Protein AF-0000000079635740 (afdb_homodimer)

Radius of gyration: 31.21 Å; Cα contacts (8 Å, |Δi|>4): 456; chains: 2; bounding box: 52×94×54 Å

Sequence (354 aa):
MVAFKDQIHTDIKLKPNNGPCISAHKSLLAARSEIFKNILSSDNWKAQPTDTDTITLSELSTEELESLLEFLYTGDLPADKFKNHVYALCAAADKYEIPYLQESCERYMLNSLNASNALDVLDISILYPKKKLKETTLNFIVRNMKSIVSSQKYEEFASSNPHLCVEVSRAFVEAKFMVAFKDQIHTDIKLKPNNGPCISAHKSLLAARSEIFKNILSSDNWKAQPTDTDTITLSELSTEELESLLEFLYTGDLPADKFKNHVYALCAAADKYEIPYLQESCERYMLNSLNASNALDVLDISILYPKKKLKETTLNFIVRNMKSIVSSQKYEEFASSNPHLCVEVSRAFVEAKF

Foldseek 3Di:
DVVQVVLPPFQEWEAEQEDDIGTDHLVLLLVQFVQSVVVCPDPVNPPRRDPDHYDYDHLDHPLLVVQLRVCSVPVDDDLVSCVVCLLVQCVVCLVRVRVSSNVVSLVSCLVPDDLVCLLVQCVSCVSDPDCPSNVSSLVVCLVVVVSNCPDPVVVVSCVVPVPVVVVSVVSNVVVVD/DCCQVVLPPFQEWEAEQEDDIGTDHLVLLLVQFVQSVVVCPDPVNPPRRDPDHYDYDHLGHPLLVVQLRVCSVPVDDDLVSCVVCLLVQCVVCLVRVRVSSNVVSLVSCLVPDDLVCLLVQCVSCVSDPDCPSNVSSLVRCLVVVVSNCPDPVVVVSCVVPVPVVVVSVVSNVVVVD

Structure (mmCIF, N/CA/C/O backbone):
data_AF-0000000079635740-model_v1
#
loop_
_entity.id
_entity.type
_entity.pdbx_description
1 polymer 'BTB domain-containing protein'
#
loop_
_atom_site.group_PDB
_atom_site.id
_atom_site.type_symbol
_atom_site.label_atom_id
_atom_site.label_alt_id
_atom_site.label_comp_id
_atom_site.label_asym_id
_atom_site.label_entity_id
_atom_site.label_seq_id
_atom_site.pdbx_PDB_ins_code
_atom_site.Cartn_x
_atom_site.Cartn_y
_atom_site.Cartn_z
_atom_site.occupancy
_atom_site.B_iso_or_equiv
_atom_site.auth_seq_id
_atom_site.auth_comp_id
_atom_site.auth_asym_id
_atom_site.auth_atom_id
_atom_site.pdbx_PDB_model_num
ATOM 1 N N . MET A 1 1 ? 7.742 -42.719 -14.086 1 38.84 1 MET A N 1
ATOM 2 C CA . MET A 1 1 ? 8.812 -42.562 -13.102 1 38.84 1 MET A CA 1
ATOM 3 C C . MET A 1 1 ? 10.094 -43.25 -13.578 1 38.84 1 MET A C 1
ATOM 5 O O . MET A 1 1 ? 11.188 -42.844 -13.18 1 38.84 1 MET A O 1
ATOM 9 N N . VAL A 1 2 ? 9.883 -44.094 -14.312 1 45.09 2 VAL A N 1
ATOM 10 C CA . VAL A 1 2 ? 10.922 -45 -14.797 1 45.09 2 VAL A CA 1
ATOM 11 C C . VAL A 1 2 ? 11.938 -44.219 -15.641 1 45.09 2 VAL A C 1
ATOM 13 O O . VAL A 1 2 ? 13.141 -44.344 -15.43 1 45.09 2 VAL A O 1
ATOM 16 N N . ALA A 1 3 ? 11.375 -43.5 -16.641 1 49.16 3 ALA A N 1
ATOM 17 C CA . ALA A 1 3 ? 12.328 -42.875 -17.547 1 49.16 3 ALA A CA 1
ATOM 18 C C . ALA A 1 3 ? 13.172 -41.812 -16.828 1 49.16 3 ALA A C 1
ATOM 20 O O . ALA A 1 3 ? 14.336 -41.594 -17.156 1 49.16 3 ALA A O 1
ATOM 21 N N . PHE A 1 4 ? 12.586 -41.094 -15.766 1 51.94 4 PHE A N 1
ATOM 22 C CA . PHE A 1 4 ? 13.305 -40.062 -15.016 1 51.94 4 PHE A CA 1
ATOM 23 C C . PHE A 1 4 ? 14.477 -40.688 -14.258 1 51.94 4 PHE A C 1
ATOM 25 O O . PHE A 1 4 ? 15.578 -40.125 -14.273 1 51.94 4 PHE A O 1
ATOM 32 N N . LYS A 1 5 ? 14.188 -41.781 -13.539 1 52.38 5 LYS A N 1
ATOM 33 C CA . LYS A 1 5 ? 15.242 -42.406 -12.727 1 52.38 5 LYS A CA 1
ATOM 34 C C . LYS A 1 5 ? 16.219 -43.188 -13.602 1 52.38 5 LYS A C 1
ATOM 36 O O . LYS A 1 5 ? 17.391 -43.344 -13.242 1 52.38 5 LYS A O 1
ATOM 41 N N . ASP A 1 6 ? 15.602 -43.594 -14.656 1 54.16 6 ASP A N 1
ATOM 42 C CA . ASP A 1 6 ? 16.547 -44.406 -15.43 1 54.16 6 ASP A CA 1
ATOM 43 C C . ASP A 1 6 ? 17.344 -43.531 -16.406 1 54.16 6 ASP A C 1
ATOM 45 O O . ASP A 1 6 ? 16.75 -42.844 -17.234 1 54.16 6 ASP A O 1
ATOM 49 N N . GLN A 1 7 ? 18.141 -42.656 -15.898 1 59.78 7 GLN A N 1
ATOM 50 C CA . GLN A 1 7 ? 19.109 -41.812 -16.594 1 59.78 7 GLN A CA 1
ATOM 51 C C . GLN A 1 7 ? 19.5 -42.406 -17.938 1 59.78 7 GLN A C 1
ATOM 53 O O . GLN A 1 7 ? 20.625 -42.188 -18.406 1 59.78 7 GLN A O 1
ATOM 58 N N . ILE A 1 8 ? 18.609 -43.188 -18.469 1 65.25 8 ILE A N 1
ATOM 59 C CA . ILE A 1 8 ? 19.031 -43.781 -19.75 1 65.25 8 ILE A CA 1
ATOM 60 C C . ILE A 1 8 ? 18.75 -42.781 -20.891 1 65.25 8 ILE A C 1
ATOM 62 O O . ILE A 1 8 ? 17.641 -42.281 -21 1 65.25 8 ILE A O 1
ATOM 66 N N . HIS A 1 9 ? 19.781 -42.375 -21.688 1 75.69 9 HIS A N 1
ATOM 67 C CA . HIS A 1 9 ? 19.812 -41.625 -22.922 1 75.69 9 HIS A CA 1
ATOM 68 C C . HIS A 1 9 ? 19.469 -40.156 -22.672 1 75.69 9 HIS A C 1
ATOM 70 O O . HIS A 1 9 ? 18.828 -39.5 -23.5 1 75.69 9 HIS A O 1
ATOM 76 N N . THR A 1 10 ? 19.781 -39.781 -21.422 1 84.81 10 THR A N 1
ATOM 77 C CA . THR A 1 10 ? 19.672 -38.344 -21.203 1 84.81 10 THR A CA 1
ATOM 78 C C . THR A 1 10 ? 20.641 -37.562 -22.094 1 84.81 10 THR A C 1
ATOM 80 O O . THR A 1 10 ? 21.703 -38.094 -22.453 1 84.81 10 THR A O 1
ATOM 83 N N . ASP A 1 11 ? 20.281 -36.375 -22.531 1 87.88 11 ASP A N 1
ATOM 84 C CA . ASP A 1 11 ? 21.109 -35.688 -23.516 1 87.88 11 ASP A CA 1
ATOM 85 C C . ASP A 1 11 ? 21.188 -34.188 -23.188 1 87.88 11 ASP A C 1
ATOM 87 O O . ASP A 1 11 ? 21.594 -33.375 -24.047 1 87.88 11 ASP A O 1
ATOM 91 N N . ILE A 1 12 ? 20.797 -33.875 -21.969 1 91.12 12 ILE A N 1
ATOM 92 C CA . ILE A 1 12 ? 20.938 -32.469 -21.562 1 91.12 12 ILE A CA 1
ATOM 93 C C . ILE A 1 12 ? 21.062 -32.406 -20.031 1 91.12 12 ILE A C 1
ATOM 95 O O . ILE A 1 12 ? 20.5 -33.25 -19.328 1 91.12 12 ILE A O 1
ATOM 99 N N . LYS A 1 13 ? 21.719 -31.391 -19.609 1 93.31 13 LYS A N 1
ATOM 100 C CA . LYS A 1 13 ? 21.859 -31.125 -18.172 1 93.31 13 LYS A CA 1
ATOM 101 C C . LYS A 1 13 ? 21.156 -29.828 -17.781 1 93.31 13 LYS A C 1
ATOM 103 O O . LYS A 1 13 ? 21.203 -28.844 -18.516 1 93.31 13 LYS A O 1
ATOM 108 N N . LEU A 1 14 ? 20.469 -29.922 -16.609 1 95.88 14 LEU A N 1
ATOM 109 C CA . LEU A 1 14 ? 19.828 -28.734 -16.047 1 95.88 14 LEU A CA 1
ATOM 110 C C . LEU A 1 14 ? 20.469 -28.344 -14.727 1 95.88 14 LEU A C 1
ATOM 112 O O . LEU A 1 14 ? 20.625 -29.172 -13.836 1 95.88 14 LEU A O 1
ATOM 116 N N . LYS A 1 15 ? 20.812 -27.047 -14.602 1 96.69 15 LYS A N 1
ATOM 117 C CA . LYS A 1 15 ? 21.547 -26.578 -13.43 1 96.69 15 LYS A CA 1
ATOM 118 C C . LYS A 1 15 ? 20.641 -25.734 -12.523 1 96.69 15 LYS A C 1
ATOM 120 O O . LYS A 1 15 ? 20.234 -24.641 -12.898 1 96.69 15 LYS A O 1
ATOM 125 N N . PRO A 1 16 ? 20.359 -26.266 -11.258 1 97.88 16 PRO A N 1
ATOM 126 C CA . PRO A 1 16 ? 19.641 -25.453 -10.281 1 97.88 16 PRO A CA 1
ATOM 127 C C . PRO A 1 16 ? 20.531 -24.422 -9.602 1 97.88 16 PRO A C 1
ATOM 129 O O . PRO A 1 16 ? 21.719 -24.312 -9.922 1 97.88 16 PRO A O 1
ATOM 132 N N . ASN A 1 17 ? 19.953 -23.641 -8.727 1 97.56 17 ASN A N 1
ATOM 133 C CA . ASN A 1 17 ? 20.703 -22.547 -8.133 1 97.56 17 ASN A CA 1
ATOM 134 C C . ASN A 1 17 ? 21.5 -23.016 -6.914 1 97.56 17 ASN A C 1
ATOM 136 O O . ASN A 1 17 ? 22.359 -22.281 -6.41 1 97.56 17 ASN A O 1
ATOM 140 N N . ASN A 1 18 ? 21.297 -24.172 -6.418 1 96.94 18 ASN A N 1
ATOM 141 C CA . ASN A 1 18 ? 21.953 -24.547 -5.168 1 96.94 18 ASN A CA 1
ATOM 142 C C . ASN A 1 18 ? 22.469 -25.984 -5.215 1 96.94 18 ASN A C 1
ATOM 144 O O . ASN A 1 18 ? 22.484 -26.672 -4.195 1 96.94 18 ASN A O 1
ATOM 148 N N . GLY A 1 19 ? 22.766 -26.484 -6.246 1 95.25 19 GLY A N 1
ATOM 149 C CA . GLY A 1 19 ? 23.219 -27.875 -6.289 1 95.25 19 GLY A CA 1
ATOM 150 C C . GLY A 1 19 ? 23.75 -28.281 -7.652 1 95.25 19 GLY A C 1
ATOM 151 O O . GLY A 1 19 ? 23.938 -27.438 -8.531 1 95.25 19 GLY A O 1
ATOM 152 N N . PRO A 1 20 ? 24.047 -29.5 -7.812 1 95 20 PRO A N 1
ATOM 153 C CA . PRO A 1 20 ? 24.594 -30.031 -9.062 1 95 20 PRO A CA 1
ATOM 154 C C . PRO A 1 20 ? 23.562 -30.094 -10.188 1 95 20 PRO A C 1
ATOM 156 O O . PRO A 1 20 ? 22.359 -29.984 -9.93 1 95 20 PRO A O 1
ATOM 159 N N . CYS A 1 21 ? 24.078 -30.312 -11.344 1 95.12 21 CYS A N 1
ATOM 160 C CA . CYS A 1 21 ? 23.219 -30.453 -12.508 1 95.12 21 CYS A CA 1
ATOM 161 C C . CYS A 1 21 ? 22.406 -31.734 -12.422 1 95.12 21 CYS A C 1
ATOM 163 O O . CYS A 1 21 ? 22.828 -32.719 -11.812 1 95.12 21 CYS A O 1
ATOM 165 N N . ILE A 1 22 ? 21.25 -31.641 -13.055 1 94.81 22 ILE A N 1
ATOM 166 C CA . ILE A 1 22 ? 20.375 -32.812 -13.172 1 94.81 22 ILE A CA 1
ATOM 167 C C . ILE A 1 22 ? 20.188 -33.156 -14.641 1 94.81 22 ILE A C 1
ATOM 169 O O . ILE A 1 22 ? 19.938 -32.312 -15.477 1 94.81 22 ILE A O 1
ATOM 173 N N . SER A 1 23 ? 20.328 -34.469 -14.906 1 92.94 23 SER A N 1
ATOM 174 C CA . SER A 1 23 ? 20.203 -34.938 -16.281 1 92.94 23 SER A CA 1
ATOM 175 C C . SER A 1 23 ? 18.75 -35.062 -16.688 1 92.94 23 SER A C 1
ATOM 177 O O . SER A 1 23 ? 17.906 -35.5 -15.883 1 92.94 23 SER A O 1
ATOM 179 N N . ALA A 1 24 ? 18.422 -34.688 -17.938 1 93.56 24 ALA A N 1
ATOM 180 C CA . ALA A 1 24 ? 17.062 -34.781 -18.469 1 93.56 24 ALA A CA 1
ATOM 181 C C . ALA A 1 24 ? 17.078 -35.094 -19.953 1 93.56 24 ALA A C 1
ATOM 183 O O . ALA A 1 24 ? 18.141 -35.281 -20.562 1 93.56 24 ALA A O 1
ATOM 184 N N . HIS A 1 25 ? 15.969 -35.281 -20.578 1 91.5 25 HIS A N 1
ATOM 185 C CA . HIS A 1 25 ? 15.812 -35.562 -22 1 91.5 25 HIS A CA 1
ATOM 186 C C . HIS A 1 25 ? 15.344 -34.312 -22.734 1 91.5 25 HIS A C 1
ATOM 188 O O . HIS A 1 25 ? 14.297 -33.75 -22.406 1 91.5 25 HIS A O 1
ATOM 194 N N . LYS A 1 26 ? 16.047 -33.938 -23.797 1 90.88 26 LYS A N 1
ATOM 195 C CA . LYS A 1 26 ? 15.68 -32.781 -24.625 1 90.88 26 LYS A CA 1
ATOM 196 C C . LYS A 1 26 ? 14.266 -32.938 -25.188 1 90.88 26 LYS A C 1
ATOM 198 O O . LYS A 1 26 ? 13.484 -32 -25.203 1 90.88 26 LYS A O 1
ATOM 203 N N . SER A 1 27 ? 14.039 -34.156 -25.609 1 90.25 27 SER A N 1
ATOM 204 C CA . SER A 1 27 ? 12.758 -34.406 -26.266 1 90.25 27 SER A CA 1
ATOM 205 C C . SER A 1 27 ? 11.586 -34.156 -25.328 1 90.25 27 SER A C 1
ATOM 207 O O . SER A 1 27 ? 10.562 -33.594 -25.734 1 90.25 27 SER A O 1
ATOM 209 N N . LEU A 1 28 ? 11.781 -34.562 -24.125 1 93.06 28 LEU A N 1
ATOM 210 C CA . LEU A 1 28 ? 10.734 -34.375 -23.125 1 93.06 28 LEU A CA 1
ATOM 211 C C . LEU A 1 28 ? 10.5 -32.906 -22.844 1 93.06 28 LEU A C 1
ATOM 213 O O . LEU A 1 28 ? 9.352 -32.438 -22.812 1 93.06 28 LEU A O 1
ATOM 217 N N . LEU A 1 29 ? 11.555 -32.188 -22.609 1 94.19 29 LEU A N 1
ATOM 218 C CA . LEU A 1 29 ? 11.461 -30.766 -22.344 1 94.19 29 LEU A CA 1
ATOM 219 C C . LEU A 1 29 ? 10.797 -30.031 -23.516 1 94.19 29 LEU A C 1
ATOM 221 O O . LEU A 1 29 ? 9.875 -29.234 -23.297 1 94.19 29 LEU A O 1
ATOM 225 N N . ALA A 1 30 ? 11.203 -30.344 -24.703 1 93.44 30 ALA A N 1
ATOM 226 C CA . ALA A 1 30 ? 10.68 -29.703 -25.906 1 93.44 30 ALA A CA 1
ATOM 227 C C . ALA A 1 30 ? 9.211 -30.047 -26.109 1 93.44 30 ALA A C 1
ATOM 229 O O . ALA A 1 30 ? 8.438 -29.219 -26.594 1 93.44 30 ALA A O 1
ATOM 230 N N . ALA A 1 31 ? 8.852 -31.219 -25.734 1 94.75 31 ALA A N 1
ATOM 231 C CA . ALA A 1 31 ? 7.48 -31.688 -25.938 1 94.75 31 ALA A CA 1
ATOM 232 C C . ALA A 1 31 ? 6.52 -31.016 -24.953 1 94.75 31 ALA A C 1
ATOM 234 O O . ALA A 1 31 ? 5.34 -30.828 -25.266 1 94.75 31 ALA A O 1
ATOM 235 N N . ARG A 1 32 ? 7.031 -30.672 -23.812 1 96.19 32 ARG A N 1
ATOM 236 C CA . ARG A 1 32 ? 6.125 -30.266 -22.734 1 96.19 32 ARG A CA 1
ATOM 237 C C . ARG A 1 32 ? 6.238 -28.766 -22.469 1 96.19 32 ARG A C 1
ATOM 239 O O . ARG A 1 32 ? 5.488 -28.219 -21.656 1 96.19 32 ARG A O 1
ATOM 246 N N . SER A 1 33 ? 7.094 -28.062 -23.109 1 96.81 33 SER A N 1
ATOM 247 C CA . SER A 1 33 ? 7.32 -26.641 -22.922 1 96.81 33 SER A CA 1
ATOM 248 C C . SER A 1 33 ? 7.652 -25.953 -24.25 1 96.81 33 SER A C 1
ATOM 250 O O . SER A 1 33 ? 8.625 -26.328 -24.922 1 96.81 33 SER A O 1
ATOM 252 N N . GLU A 1 34 ? 6.871 -24.906 -24.531 1 95.06 34 GLU A N 1
ATOM 253 C CA . GLU A 1 34 ? 7.133 -24.156 -25.766 1 95.06 34 GLU A CA 1
ATOM 254 C C . GLU A 1 34 ? 8.469 -23.422 -25.688 1 95.06 34 GLU A C 1
ATOM 256 O O . GLU A 1 34 ? 9.203 -23.359 -26.672 1 95.06 34 GLU A O 1
ATOM 261 N N . ILE A 1 35 ? 8.742 -22.938 -24.578 1 95.69 35 ILE A N 1
ATOM 262 C CA . ILE A 1 35 ? 9.984 -22.188 -24.406 1 95.69 35 ILE A CA 1
ATOM 263 C C . ILE A 1 35 ? 11.172 -23.141 -24.5 1 95.69 35 ILE A C 1
ATOM 265 O O . ILE A 1 35 ? 12.164 -22.844 -25.172 1 95.69 35 ILE A O 1
ATOM 269 N N . PHE A 1 36 ? 11.102 -24.297 -23.891 1 94.56 36 PHE A N 1
ATOM 270 C CA . PHE A 1 36 ? 12.18 -25.266 -24 1 94.56 36 PHE A CA 1
ATOM 271 C C . PHE A 1 36 ? 12.305 -25.766 -25.438 1 94.56 36 PHE A C 1
ATOM 273 O O . PHE A 1 36 ? 13.414 -25.984 -25.938 1 94.56 36 PHE A O 1
ATOM 280 N N . LYS A 1 37 ? 11.188 -25.906 -26.094 1 94.44 37 LYS A N 1
ATOM 281 C CA . LYS A 1 37 ? 11.211 -26.281 -27.5 1 94.44 37 LYS A CA 1
ATOM 282 C C . LYS A 1 37 ? 12 -25.266 -28.328 1 94.44 37 LYS A C 1
ATOM 284 O O . LYS A 1 37 ? 12.867 -25.641 -29.125 1 94.44 37 LYS A O 1
ATOM 289 N N . ASN A 1 38 ? 11.734 -24.031 -28.078 1 93.62 38 ASN A N 1
ATOM 290 C CA . ASN A 1 38 ? 12.414 -22.969 -28.812 1 93.62 38 ASN A CA 1
ATOM 291 C C . ASN A 1 38 ? 13.898 -22.922 -28.469 1 93.62 38 ASN A C 1
ATOM 293 O O . ASN A 1 38 ? 14.734 -22.781 -29.375 1 93.62 38 ASN A O 1
ATOM 297 N N . ILE A 1 39 ? 14.203 -23.031 -27.25 1 89.56 39 ILE A N 1
ATOM 298 C CA . ILE A 1 39 ? 15.586 -23 -26.781 1 89.56 39 ILE A CA 1
ATOM 299 C C . ILE A 1 39 ? 16.375 -24.141 -27.438 1 89.56 39 ILE A C 1
ATOM 301 O O . ILE A 1 39 ? 17.469 -23.938 -27.953 1 89.56 39 ILE A O 1
ATOM 305 N N . LEU A 1 40 ? 15.797 -25.281 -27.484 1 89.06 40 LEU A N 1
ATOM 306 C CA . LEU A 1 40 ? 16.484 -26.5 -27.922 1 89.06 40 LEU A CA 1
ATOM 307 C C . LEU A 1 40 ? 16.5 -26.609 -29.438 1 89.06 40 LEU A C 1
ATOM 309 O O . LEU A 1 40 ? 17.266 -27.391 -30.016 1 89.06 40 LEU A O 1
ATOM 313 N N . SER A 1 41 ? 15.641 -25.844 -30.031 1 86.88 41 SER A N 1
ATOM 314 C CA . SER A 1 41 ? 15.609 -25.812 -31.484 1 86.88 41 SER A CA 1
ATOM 315 C C . SER A 1 41 ? 16.641 -24.844 -32.031 1 86.88 41 SER A C 1
ATOM 317 O O . SER A 1 41 ? 16.906 -24.828 -33.25 1 86.88 41 SER A O 1
ATOM 319 N N . SER A 1 42 ? 17.094 -24.078 -31.234 1 80.38 42 SER A N 1
ATOM 320 C CA . SER A 1 42 ? 18.109 -23.125 -31.688 1 80.38 42 SER A CA 1
ATOM 321 C C . SER A 1 42 ? 19.406 -23.828 -32.062 1 80.38 42 SER A C 1
ATOM 323 O O . SER A 1 42 ? 19.672 -24.938 -31.609 1 80.38 42 SER A O 1
ATOM 325 N N . ASP A 1 43 ? 20.141 -23.219 -32.969 1 65.56 43 ASP A N 1
ATOM 326 C CA . ASP A 1 43 ? 21.312 -23.797 -33.625 1 65.56 43 ASP A CA 1
ATOM 327 C C . ASP A 1 43 ? 22.328 -24.266 -32.594 1 65.56 43 ASP A C 1
ATOM 329 O O . ASP A 1 43 ? 23.031 -25.266 -32.812 1 65.56 43 ASP A O 1
ATOM 333 N N . ASN A 1 44 ? 22.328 -23.625 -31.562 1 62.75 44 ASN A N 1
ATOM 334 C CA . ASN A 1 44 ? 23.312 -23.969 -30.531 1 62.75 44 ASN A CA 1
ATOM 335 C C . ASN A 1 44 ? 23.016 -25.344 -29.938 1 62.75 44 ASN A C 1
ATOM 337 O O . ASN A 1 44 ? 23.922 -26.016 -29.453 1 62.75 44 ASN A O 1
ATOM 341 N N . TRP A 1 45 ? 21.797 -25.734 -30.141 1 65.06 45 TRP A N 1
ATOM 342 C CA . TRP A 1 45 ? 21.438 -26.969 -29.469 1 65.06 45 TRP A CA 1
ATOM 343 C C . TRP A 1 45 ? 21.172 -28.078 -30.469 1 65.06 45 TRP A C 1
ATOM 345 O O . TRP A 1 45 ? 21.031 -29.25 -30.094 1 65.06 45 TRP A O 1
ATOM 355 N N . LYS A 1 46 ? 20.984 -27.672 -31.719 1 59.69 46 LYS A N 1
ATOM 356 C CA . LYS A 1 46 ? 20.766 -28.625 -32.812 1 59.69 46 LYS A CA 1
ATOM 357 C C . LYS A 1 46 ? 22.031 -29.453 -33.062 1 59.69 46 LYS A C 1
ATOM 359 O O . LYS A 1 46 ? 21.953 -30.578 -33.562 1 59.69 46 LYS A O 1
ATOM 364 N N . ALA A 1 47 ? 23.141 -28.844 -32.656 1 58.34 47 ALA A N 1
ATOM 365 C CA . ALA A 1 47 ? 24.359 -29.578 -32.938 1 58.34 47 ALA A CA 1
ATOM 366 C C . ALA A 1 47 ? 24.469 -30.812 -32.031 1 58.34 47 ALA A C 1
ATOM 368 O O . ALA A 1 47 ? 23.688 -30.969 -31.094 1 58.34 47 ALA A O 1
ATOM 369 N N . GLN A 1 48 ? 25.266 -31.781 -32.438 1 57.28 48 GLN A N 1
ATOM 370 C CA . GLN A 1 48 ? 25.453 -33 -31.672 1 57.28 48 GLN A CA 1
ATOM 371 C C . GLN A 1 48 ? 25.594 -32.719 -30.188 1 57.28 48 GLN A C 1
ATOM 373 O O . GLN A 1 48 ? 26.328 -31.797 -29.797 1 57.28 48 GLN A O 1
ATOM 378 N N . PRO A 1 49 ? 24.578 -33.344 -29.422 1 57.03 49 PRO A N 1
ATOM 379 C CA . PRO A 1 49 ? 24.641 -33.125 -27.984 1 57.03 49 PRO A CA 1
ATOM 380 C C . PRO A 1 49 ? 26.047 -33.312 -27.422 1 57.03 49 PRO A C 1
ATOM 382 O O . PRO A 1 49 ? 26.766 -34.219 -27.828 1 57.03 49 PRO A O 1
ATOM 385 N N . THR A 1 50 ? 26.594 -32.281 -27 1 60.62 50 THR A N 1
ATOM 386 C CA . THR A 1 50 ? 27.844 -32.438 -26.266 1 60.62 50 THR A CA 1
ATOM 387 C C . THR A 1 50 ? 27.562 -32.625 -24.781 1 60.62 50 THR A C 1
ATOM 389 O O . THR A 1 50 ? 26.5 -32.281 -24.281 1 60.62 50 THR A O 1
ATOM 392 N N . ASP A 1 51 ? 28.328 -33.594 -24.109 1 60.88 51 ASP A N 1
ATOM 393 C CA . ASP A 1 51 ? 28.219 -33.844 -22.672 1 60.88 51 ASP A CA 1
ATOM 394 C C . ASP A 1 51 ? 28.141 -32.562 -21.875 1 60.88 51 ASP A C 1
ATOM 396 O O . ASP A 1 51 ? 27.922 -32.562 -20.656 1 60.88 51 ASP A O 1
ATOM 400 N N . THR A 1 52 ? 27.953 -31.484 -22.75 1 66.5 52 THR A N 1
ATOM 401 C CA . THR A 1 52 ? 28.141 -30.234 -22.016 1 66.5 52 THR A CA 1
ATOM 402 C C . THR A 1 52 ? 26.906 -29.344 -22.156 1 66.5 52 THR A C 1
ATOM 404 O O . THR A 1 52 ? 26.859 -28.25 -21.594 1 66.5 52 THR A O 1
ATOM 407 N N . ASP A 1 53 ? 25.984 -29.859 -22.859 1 83.31 53 ASP A N 1
ATOM 408 C CA . ASP A 1 53 ? 24.859 -28.953 -23.016 1 83.31 53 ASP A CA 1
ATOM 409 C C . ASP A 1 53 ? 24.125 -28.75 -21.688 1 83.31 53 ASP A C 1
ATOM 411 O O . ASP A 1 53 ? 23.609 -29.703 -21.109 1 83.31 53 ASP A O 1
ATOM 415 N N . THR A 1 54 ? 24.172 -27.547 -21.234 1 90.69 54 THR A N 1
ATOM 416 C CA . THR A 1 54 ? 23.594 -27.25 -19.922 1 90.69 54 THR A CA 1
ATOM 417 C C . THR A 1 54 ? 22.672 -26.031 -20.016 1 90.69 54 THR A C 1
ATOM 419 O O . THR A 1 54 ? 23.016 -25.031 -20.641 1 90.69 54 THR A O 1
ATOM 422 N N . ILE A 1 55 ? 21.5 -26.188 -19.562 1 92.94 55 ILE A N 1
ATOM 423 C CA . ILE A 1 55 ? 20.594 -25.062 -19.375 1 92.94 55 ILE A CA 1
ATOM 424 C C . ILE A 1 55 ? 20.531 -24.688 -17.891 1 92.94 55 ILE A C 1
ATOM 426 O O . ILE A 1 55 ? 20.297 -25.531 -17.031 1 92.94 55 ILE A O 1
ATOM 430 N N . THR A 1 56 ? 20.766 -23.406 -17.578 1 95.12 56 THR A N 1
ATOM 431 C CA . THR A 1 56 ? 20.766 -22.953 -16.188 1 95.12 56 THR A CA 1
ATOM 432 C C . THR A 1 56 ? 19.391 -22.406 -15.812 1 95.12 56 THR A C 1
ATOM 434 O O . THR A 1 56 ? 18.844 -21.547 -16.516 1 95.12 56 THR A O 1
ATOM 437 N N . LEU A 1 57 ? 18.797 -23 -14.758 1 96.69 57 LEU A N 1
ATOM 438 C CA . LEU A 1 57 ? 17.562 -22.516 -14.164 1 96.69 57 LEU A CA 1
ATOM 439 C C . LEU A 1 57 ? 17.797 -21.969 -12.766 1 96.69 57 LEU A C 1
ATOM 441 O O . LEU A 1 57 ? 17.391 -22.578 -11.773 1 96.69 57 LEU A O 1
ATOM 445 N N . SER A 1 58 ? 18.297 -20.766 -12.68 1 96.19 58 SER A N 1
ATOM 446 C CA . SER A 1 58 ? 18.828 -20.172 -11.453 1 96.19 58 SER A CA 1
ATOM 447 C C . SER A 1 58 ? 17.719 -19.828 -10.477 1 96.19 58 SER A C 1
ATOM 449 O O . SER A 1 58 ? 17.969 -19.625 -9.289 1 96.19 58 SER A O 1
ATOM 451 N N . GLU A 1 59 ? 16.547 -19.844 -10.938 1 96.12 59 GLU A N 1
ATOM 452 C CA . GLU A 1 59 ? 15.43 -19.453 -10.07 1 96.12 59 GLU A CA 1
ATOM 453 C C . GLU A 1 59 ? 14.914 -20.656 -9.281 1 96.12 59 GLU A C 1
ATOM 455 O O . GLU A 1 59 ? 14.133 -20.5 -8.344 1 96.12 59 GLU A O 1
ATOM 460 N N . LEU A 1 60 ? 15.383 -21.844 -9.672 1 98 60 LEU A N 1
ATOM 461 C CA . LEU A 1 60 ? 14.867 -23.047 -9.031 1 98 60 LEU A CA 1
ATOM 462 C C . LEU A 1 60 ? 15.938 -23.719 -8.172 1 98 60 LEU A C 1
ATOM 464 O O . LEU A 1 60 ? 17.094 -23.844 -8.609 1 98 60 LEU A O 1
ATOM 468 N N . SER A 1 61 ? 15.562 -24.078 -6.988 1 98.19 61 SER A N 1
ATOM 469 C CA . SER A 1 61 ? 16.406 -24.938 -6.18 1 98.19 61 SER A CA 1
ATOM 470 C C . SER A 1 61 ? 16.453 -26.359 -6.738 1 98.19 61 SER A C 1
ATOM 472 O O . SER A 1 61 ? 15.664 -26.703 -7.629 1 98.19 61 SER A O 1
ATOM 474 N N . THR A 1 62 ? 17.297 -27.141 -6.105 1 98 62 THR A N 1
ATOM 475 C CA . THR A 1 62 ? 17.422 -28.531 -6.512 1 98 62 THR A CA 1
ATOM 476 C C . THR A 1 62 ? 16.094 -29.266 -6.332 1 98 62 THR A C 1
ATOM 478 O O . THR A 1 62 ? 15.641 -29.953 -7.242 1 98 62 THR A O 1
ATOM 481 N N . GLU A 1 63 ? 15.414 -29.078 -5.227 1 97.62 63 GLU A N 1
ATOM 482 C CA . GLU A 1 63 ? 14.148 -29.75 -4.934 1 97.62 63 GLU A CA 1
ATOM 483 C C . GLU A 1 63 ? 13.047 -29.281 -5.883 1 97.62 63 GLU A C 1
ATOM 485 O O . GLU A 1 63 ? 12.258 -30.094 -6.363 1 97.62 63 GLU A O 1
ATOM 490 N N . GLU A 1 64 ? 13.039 -28.078 -6.129 1 98.12 64 GLU A N 1
ATOM 491 C CA . GLU A 1 64 ? 12.047 -27.516 -7.039 1 98.12 64 GLU A CA 1
ATOM 492 C C . GLU A 1 64 ? 12.258 -28.016 -8.461 1 98.12 64 GLU A C 1
ATOM 494 O O . GLU A 1 64 ? 11.289 -28.375 -9.148 1 98.12 64 GLU A O 1
ATOM 499 N N . LEU A 1 65 ? 13.516 -28.016 -8.883 1 98.06 65 LEU A N 1
ATOM 500 C CA . LEU A 1 65 ? 13.82 -28.516 -10.219 1 98.06 65 LEU A CA 1
ATOM 501 C C . LEU A 1 65 ? 13.477 -29.984 -10.352 1 98.06 65 LEU A C 1
ATOM 503 O O . LEU A 1 65 ? 12.922 -30.422 -11.367 1 98.06 65 LEU A O 1
ATOM 507 N N . GLU A 1 66 ? 13.734 -30.719 -9.344 1 97.06 66 GLU A N 1
ATOM 508 C CA . GLU A 1 66 ? 13.367 -32.125 -9.344 1 97.06 66 GLU A CA 1
ATOM 509 C C . GLU A 1 66 ? 11.859 -32.312 -9.453 1 97.06 66 GLU A C 1
ATOM 511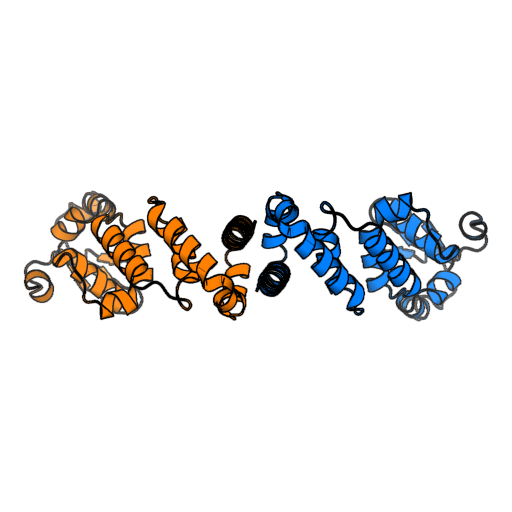 O O . GLU A 1 66 ? 11.383 -33.188 -10.188 1 97.06 66 GLU A O 1
ATOM 516 N N . SER A 1 67 ? 11.156 -31.531 -8.734 1 97.88 67 SER A N 1
ATOM 517 C CA . SER A 1 67 ? 9.695 -31.578 -8.789 1 97.88 67 SER A CA 1
ATOM 518 C C . SER A 1 67 ? 9.188 -31.203 -10.18 1 97.88 67 SER A C 1
ATOM 520 O O . SER A 1 67 ? 8.258 -31.828 -10.695 1 97.88 67 SER A O 1
ATOM 522 N N . LEU A 1 68 ? 9.766 -30.203 -10.766 1 98.12 68 LEU A N 1
ATOM 523 C CA . LEU A 1 68 ? 9.406 -29.812 -12.117 1 98.12 68 LEU A CA 1
ATOM 524 C C . LEU A 1 68 ? 9.617 -30.953 -13.102 1 98.12 68 LEU A C 1
ATOM 526 O O . LEU A 1 68 ? 8.711 -31.297 -13.859 1 98.12 68 LEU A O 1
ATOM 530 N N . LEU A 1 69 ? 10.773 -31.578 -13.016 1 96.94 69 LEU A N 1
ATOM 531 C CA . LEU A 1 69 ? 11.102 -32.656 -13.93 1 96.94 69 LEU A CA 1
ATOM 532 C C . LEU A 1 69 ? 10.18 -33.875 -13.695 1 96.94 69 LEU A C 1
ATOM 534 O O . LEU A 1 69 ? 9.711 -34.5 -14.656 1 96.94 69 LEU A O 1
ATOM 538 N N . GLU A 1 70 ? 9.969 -34.125 -12.469 1 96.62 70 GLU A N 1
ATOM 539 C CA . GLU A 1 70 ? 9.039 -35.219 -12.164 1 96.62 70 GLU A CA 1
ATOM 540 C C . GLU A 1 70 ? 7.676 -34.969 -12.805 1 96.62 70 GLU A C 1
ATOM 542 O O . GLU A 1 70 ? 7.094 -35.906 -13.391 1 96.62 70 GLU A O 1
ATOM 547 N N . PHE A 1 71 ? 7.188 -33.781 -12.703 1 97.19 71 PHE A N 1
ATOM 548 C CA . PHE A 1 71 ? 5.91 -33.469 -13.312 1 97.19 71 PHE A CA 1
ATOM 549 C C . PHE A 1 71 ? 5.98 -33.594 -14.828 1 97.19 71 PHE A C 1
ATOM 551 O O . PHE A 1 71 ? 5.062 -34.156 -15.445 1 97.19 71 PHE A O 1
ATOM 558 N N . LEU A 1 72 ? 7.055 -33.094 -15.406 1 96.38 72 LEU A N 1
ATOM 559 C CA . LEU A 1 72 ? 7.18 -33.156 -16.859 1 96.38 72 LEU A CA 1
ATOM 560 C C . LEU A 1 72 ? 7.215 -34.625 -17.328 1 96.38 72 LEU A C 1
ATOM 562 O O . LEU A 1 72 ? 6.699 -34.938 -18.406 1 96.38 72 LEU A O 1
ATOM 566 N N . TYR A 1 73 ? 7.809 -35.438 -16.531 1 94 73 TYR A N 1
ATOM 567 C CA . TYR A 1 73 ? 7.98 -36.812 -16.938 1 94 73 TYR A CA 1
ATOM 568 C C . TYR A 1 73 ? 6.715 -37.625 -16.656 1 94 73 TYR A C 1
ATOM 570 O O . TYR A 1 73 ? 6.363 -38.531 -17.422 1 94 73 TYR A O 1
ATOM 578 N N . THR A 1 74 ? 5.984 -37.312 -15.602 1 94.81 74 THR A N 1
ATOM 579 C CA . THR A 1 74 ? 4.902 -38.219 -15.164 1 94.81 74 THR A CA 1
ATOM 580 C C . THR A 1 74 ? 3.547 -37.531 -15.383 1 94.81 74 THR A C 1
ATOM 582 O O . THR A 1 74 ? 2.516 -38.219 -15.398 1 94.81 74 THR A O 1
ATOM 585 N N . GLY A 1 75 ? 3.488 -36.281 -15.516 1 94.44 75 GLY A N 1
ATOM 586 C CA . GLY A 1 75 ? 2.242 -35.531 -15.672 1 94.44 75 GLY A CA 1
ATOM 587 C C . GLY A 1 75 ? 1.539 -35.281 -14.359 1 94.44 75 GLY A C 1
ATOM 588 O O . GLY A 1 75 ? 0.408 -34.781 -14.344 1 94.44 75 GLY A O 1
ATOM 589 N N . ASP A 1 76 ? 2.268 -35.625 -13.289 1 93.81 76 ASP A N 1
ATOM 590 C CA . ASP A 1 76 ? 1.659 -35.469 -11.969 1 93.81 76 ASP A CA 1
ATOM 591 C C . ASP A 1 76 ? 2.725 -35.312 -10.883 1 93.81 76 ASP A C 1
ATOM 593 O O . ASP A 1 76 ? 3.908 -35.562 -11.141 1 93.81 76 ASP A O 1
ATOM 597 N N . LEU A 1 77 ? 2.236 -34.75 -9.688 1 95.31 77 LEU A N 1
ATOM 598 C CA . LEU A 1 77 ? 3.082 -34.625 -8.5 1 95.31 77 LEU A CA 1
ATOM 599 C C . LEU A 1 77 ? 2.318 -35 -7.242 1 95.31 77 LEU A C 1
ATOM 601 O O . LEU A 1 77 ? 1.115 -34.75 -7.137 1 95.31 77 LEU A O 1
ATOM 605 N N . PRO A 1 78 ? 3.066 -35.625 -6.324 1 94.31 78 PRO A N 1
ATOM 606 C CA . PRO A 1 78 ? 2.449 -35.875 -5.016 1 94.31 78 PRO A CA 1
ATOM 607 C C . PRO A 1 78 ? 2.037 -34.562 -4.324 1 94.31 78 PRO A C 1
ATOM 609 O O . PRO A 1 78 ? 2.67 -33.531 -4.527 1 94.31 78 PRO A O 1
ATOM 612 N N . ALA A 1 79 ? 1.002 -34.719 -3.436 1 91.25 79 ALA A N 1
ATOM 613 C CA . ALA A 1 79 ? 0.405 -33.562 -2.773 1 91.25 79 ALA A CA 1
ATOM 614 C C . ALA A 1 79 ? 1.436 -32.812 -1.926 1 91.25 79 ALA A C 1
ATOM 616 O O . ALA A 1 79 ? 1.428 -31.578 -1.864 1 91.25 79 ALA A O 1
ATOM 617 N N . ASP A 1 80 ? 2.262 -33.531 -1.302 1 94.5 80 ASP A N 1
ATOM 618 C CA . ASP A 1 80 ? 3.26 -32.938 -0.428 1 94.5 80 ASP A CA 1
ATOM 619 C C . ASP A 1 80 ? 4.258 -32.094 -1.231 1 94.5 80 ASP A C 1
ATOM 621 O O . ASP A 1 80 ? 4.738 -31.078 -0.76 1 94.5 80 ASP A O 1
ATOM 625 N N . LYS A 1 81 ? 4.562 -32.562 -2.486 1 94.44 81 LYS A N 1
ATOM 626 C CA . LYS A 1 81 ? 5.473 -31.797 -3.342 1 94.44 81 LYS A CA 1
ATOM 627 C C . LYS A 1 81 ? 4.805 -30.516 -3.859 1 94.44 81 LYS A C 1
ATOM 629 O O . LYS A 1 81 ? 5.438 -29.469 -3.932 1 94.44 81 LYS A O 1
ATOM 634 N N . PHE A 1 82 ? 3.518 -30.641 -4.219 1 94 82 PHE A N 1
ATOM 635 C CA . PHE A 1 82 ? 2.795 -29.422 -4.57 1 94 82 PHE A CA 1
ATOM 636 C C . PHE A 1 82 ? 2.775 -28.453 -3.4 1 94 82 PHE A C 1
ATOM 638 O O . PHE A 1 82 ? 3.059 -27.266 -3.57 1 94 82 PHE A O 1
ATOM 645 N N . LYS A 1 83 ? 2.477 -28.938 -2.27 1 92.88 83 LYS A N 1
ATOM 646 C CA . LYS A 1 83 ? 2.404 -28.109 -1.066 1 92.88 83 LYS A CA 1
ATOM 647 C C . LYS A 1 83 ? 3.705 -27.344 -0.845 1 92.88 83 LYS A C 1
ATOM 649 O O . LYS A 1 83 ? 3.684 -26.141 -0.564 1 92.88 83 LYS A O 1
ATOM 654 N N . ASN A 1 84 ? 4.781 -27.969 -1.056 1 95.62 84 ASN A N 1
ATOM 655 C CA . ASN A 1 84 ? 6.082 -27.406 -0.713 1 95.62 84 ASN A CA 1
ATOM 656 C C . ASN A 1 84 ? 6.594 -26.469 -1.81 1 95.62 84 ASN A C 1
ATOM 658 O O . ASN A 1 84 ? 7.344 -25.531 -1.533 1 95.62 84 ASN A O 1
ATOM 662 N N . HIS A 1 85 ? 6.102 -26.688 -3.076 1 96.5 85 HIS A N 1
ATOM 663 C CA . HIS A 1 85 ? 6.82 -26.031 -4.16 1 96.5 85 HIS A CA 1
ATOM 664 C C . HIS A 1 85 ? 5.852 -25.375 -5.141 1 96.5 85 HIS A C 1
ATOM 666 O O . HIS A 1 85 ? 6.25 -24.984 -6.238 1 96.5 85 HIS A O 1
ATOM 672 N N . VAL A 1 86 ? 4.566 -25.234 -4.746 1 95.12 86 VAL A N 1
ATOM 673 C CA . VAL A 1 86 ? 3.545 -24.828 -5.703 1 95.12 86 VAL A CA 1
ATOM 674 C C . VAL A 1 86 ? 3.885 -23.438 -6.262 1 95.12 86 VAL A C 1
ATOM 676 O O . VAL A 1 86 ? 3.713 -23.188 -7.457 1 95.12 86 VAL A O 1
ATOM 679 N N . TYR A 1 87 ? 4.406 -22.547 -5.52 1 92.75 87 TYR A N 1
ATOM 680 C CA . TYR A 1 87 ? 4.668 -21.188 -5.988 1 92.75 87 TYR A CA 1
ATOM 681 C C . TYR A 1 87 ?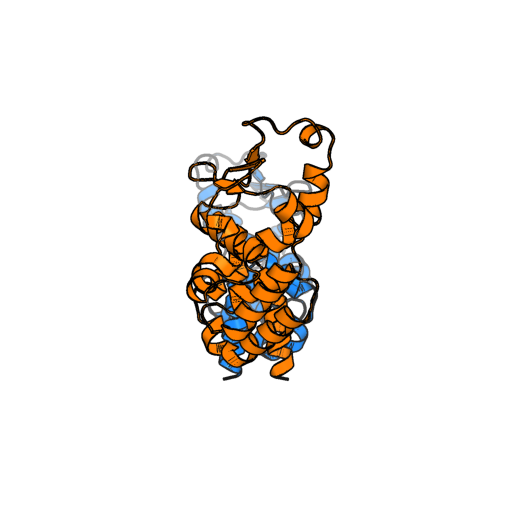 5.832 -21.172 -6.969 1 92.75 87 TYR A C 1
ATOM 683 O O . TYR A 1 87 ? 5.754 -20.531 -8.023 1 92.75 87 TYR A O 1
ATOM 691 N N . ALA A 1 88 ? 6.848 -21.859 -6.652 1 95.44 88 ALA A N 1
ATOM 692 C CA . ALA A 1 88 ? 7.992 -21.969 -7.559 1 95.44 88 ALA A CA 1
ATOM 693 C C . ALA A 1 88 ? 7.598 -22.672 -8.852 1 95.44 88 ALA A C 1
ATOM 695 O O . ALA A 1 88 ? 8.016 -22.266 -9.938 1 95.44 88 ALA A O 1
ATOM 696 N N . LEU A 1 89 ? 6.801 -23.688 -8.711 1 96.69 89 LEU A N 1
ATOM 697 C CA . LEU A 1 89 ? 6.352 -24.438 -9.883 1 96.69 89 LEU A CA 1
ATOM 698 C C . LEU A 1 89 ? 5.438 -23.594 -10.758 1 96.69 89 LEU A C 1
ATOM 700 O O . LEU A 1 89 ? 5.52 -23.656 -11.984 1 96.69 89 LEU A O 1
ATOM 704 N N . CYS A 1 90 ? 4.598 -22.812 -10.133 1 93.44 90 CYS A N 1
ATOM 705 C CA . CYS A 1 90 ? 3.723 -21.906 -10.875 1 93.44 90 CYS A CA 1
ATOM 706 C C . CYS A 1 90 ? 4.535 -20.891 -11.672 1 93.44 90 CYS A C 1
ATOM 708 O O . CYS A 1 90 ? 4.262 -20.656 -12.852 1 93.44 90 CYS A O 1
ATOM 710 N N . ALA A 1 91 ? 5.484 -20.344 -11.039 1 92.69 91 ALA A N 1
ATOM 711 C CA . ALA A 1 91 ? 6.352 -19.375 -11.711 1 92.69 91 ALA A CA 1
ATOM 712 C C . ALA A 1 91 ? 7.098 -20.031 -12.875 1 92.69 91 ALA A C 1
ATOM 714 O O . ALA A 1 91 ? 7.215 -19.438 -13.953 1 92.69 91 ALA A O 1
ATOM 715 N N . ALA A 1 92 ? 7.574 -21.172 -12.664 1 95.81 92 ALA A N 1
ATOM 716 C CA . ALA A 1 92 ? 8.281 -21.891 -13.719 1 95.81 92 ALA A CA 1
ATOM 717 C C . ALA A 1 92 ? 7.348 -22.234 -14.875 1 95.81 92 ALA A C 1
ATOM 719 O O . ALA A 1 92 ? 7.73 -22.109 -16.047 1 95.81 92 ALA A O 1
ATOM 720 N N . ALA A 1 93 ? 6.164 -22.688 -14.531 1 95.19 93 ALA A N 1
ATOM 721 C CA . ALA A 1 93 ? 5.172 -23 -15.547 1 95.19 93 ALA A CA 1
ATOM 722 C C . ALA A 1 93 ? 4.891 -21.797 -16.438 1 95.19 93 ALA A C 1
ATOM 724 O O . ALA A 1 93 ? 4.766 -21.938 -17.656 1 95.19 93 ALA A O 1
ATOM 725 N N . ASP A 1 94 ? 4.797 -20.672 -15.883 1 91.69 94 ASP A N 1
ATOM 726 C CA . ASP A 1 94 ? 4.57 -19.438 -16.625 1 91.69 94 ASP A CA 1
ATOM 727 C C . ASP A 1 94 ? 5.801 -19.062 -17.453 1 91.69 94 ASP A C 1
ATOM 729 O O . ASP A 1 94 ? 5.691 -18.797 -18.656 1 91.69 94 ASP A O 1
ATOM 733 N N . LYS A 1 95 ? 6.934 -19.062 -16.875 1 94.19 95 LYS A N 1
ATOM 734 C CA . LYS A 1 95 ? 8.18 -18.656 -17.516 1 94.19 95 LYS A CA 1
ATOM 735 C C . LYS A 1 95 ? 8.508 -19.562 -18.703 1 94.19 95 LYS A C 1
ATOM 737 O O . LYS A 1 95 ? 8.945 -19.094 -19.75 1 94.19 95 LYS A O 1
ATOM 742 N N . TYR A 1 96 ? 8.305 -20.844 -18.516 1 96.12 96 TYR A N 1
ATOM 743 C CA . TYR A 1 96 ? 8.719 -21.797 -19.531 1 96.12 96 TYR A CA 1
ATOM 744 C C . TYR A 1 96 ? 7.52 -22.281 -20.344 1 96.12 96 TYR A C 1
ATOM 746 O O . TYR A 1 96 ? 7.645 -23.188 -21.172 1 96.12 96 TYR A O 1
ATOM 754 N N . GLU A 1 97 ? 6.34 -21.688 -20.094 1 95 97 GLU A N 1
ATOM 755 C CA . GLU A 1 97 ? 5.109 -21.938 -20.844 1 95 97 GLU A CA 1
ATOM 756 C C . GLU A 1 97 ? 4.762 -23.422 -20.844 1 95 97 GLU A C 1
ATOM 758 O O . GLU A 1 97 ? 4.723 -24.062 -21.891 1 95 97 GLU A O 1
ATOM 763 N N . ILE A 1 98 ? 4.484 -23.906 -19.734 1 96 98 ILE A N 1
ATOM 764 C CA . ILE A 1 98 ? 4.066 -25.281 -19.5 1 96 98 ILE A CA 1
ATOM 765 C C . ILE A 1 98 ? 2.605 -25.312 -19.047 1 96 98 ILE A C 1
ATOM 767 O O . ILE A 1 98 ? 2.314 -25.406 -17.859 1 96 98 ILE A O 1
ATOM 771 N N . PRO A 1 99 ? 1.693 -25.438 -19.969 1 93.5 99 PRO A N 1
ATOM 772 C CA . PRO A 1 99 ? 0.277 -25.219 -19.656 1 93.5 99 PRO A CA 1
ATOM 773 C C . PRO A 1 99 ? -0.284 -26.266 -18.703 1 93.5 99 PRO A C 1
ATOM 775 O O . PRO A 1 99 ? -1.055 -25.938 -17.797 1 93.5 99 PRO A O 1
ATOM 778 N N . TYR A 1 100 ? 0.08 -27.516 -18.859 1 94.81 100 TYR A N 1
ATOM 779 C CA . TYR A 1 100 ? -0.48 -28.562 -18.016 1 94.81 100 TYR A CA 1
ATOM 780 C C . TYR A 1 100 ? -0.026 -28.391 -16.578 1 94.81 100 TYR A C 1
ATOM 782 O O . TYR A 1 100 ? -0.792 -28.656 -15.641 1 94.81 100 TYR A O 1
ATOM 790 N N . LEU A 1 101 ? 1.209 -28.016 -16.406 1 95.88 101 LEU A N 1
ATOM 791 C CA . LEU A 1 101 ? 1.695 -27.75 -15.062 1 95.88 101 LEU A CA 1
ATOM 792 C C . LEU A 1 101 ? 0.968 -26.547 -14.453 1 95.88 101 LEU A C 1
ATOM 794 O O . LEU A 1 101 ? 0.614 -26.578 -13.273 1 95.88 101 LEU A O 1
ATOM 798 N N . GLN A 1 102 ? 0.769 -25.562 -15.242 1 92.88 102 GLN A N 1
ATOM 799 C CA . GLN A 1 102 ? 0.035 -24.391 -14.797 1 92.88 102 GLN A CA 1
ATOM 800 C C . GLN A 1 102 ? -1.355 -24.766 -14.289 1 92.88 102 GLN A C 1
ATOM 802 O O . GLN A 1 102 ? -1.766 -24.328 -13.211 1 92.88 102 GLN A O 1
ATOM 807 N N . GLU A 1 103 ? -2.023 -25.531 -15.062 1 93 103 GLU A N 1
ATOM 808 C CA . GLU A 1 103 ? -3.367 -25.969 -14.695 1 93 103 GLU A CA 1
ATOM 809 C C . GLU A 1 103 ? -3.348 -26.781 -13.406 1 93 103 GLU A C 1
ATOM 811 O O . GLU A 1 103 ? -4.223 -26.625 -12.547 1 93 103 GLU A O 1
ATOM 816 N N . SER A 1 104 ? -2.369 -27.656 -13.305 1 95.06 104 SER A N 1
ATOM 817 C CA . SER A 1 104 ? -2.262 -28.5 -12.117 1 95.06 104 SER A CA 1
ATOM 818 C C . SER A 1 104 ? -1.966 -27.688 -10.875 1 95.06 104 SER A C 1
ATOM 820 O O . SER A 1 104 ? -2.518 -27.953 -9.805 1 95.06 1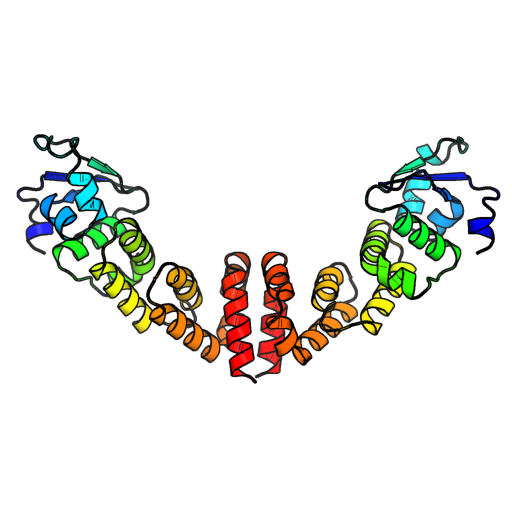04 SER A O 1
ATOM 822 N N . CYS A 1 105 ? -1.102 -26.688 -11.016 1 94.06 105 CYS A N 1
ATOM 823 C CA . CYS A 1 105 ? -0.806 -25.797 -9.906 1 94.06 105 CYS A CA 1
ATOM 824 C C . CYS A 1 105 ? -2.051 -25.031 -9.477 1 94.06 105 CYS A C 1
ATOM 826 O O . CYS A 1 105 ? -2.332 -24.906 -8.281 1 94.06 105 CYS A O 1
ATOM 828 N N . GLU A 1 106 ? -2.787 -24.484 -10.414 1 92.75 106 GLU A N 1
ATOM 829 C CA . GLU A 1 106 ? -4.02 -23.75 -10.125 1 92.75 106 GLU A CA 1
ATOM 830 C C . GLU A 1 106 ? -5.016 -24.641 -9.375 1 92.75 106 GLU A C 1
ATOM 832 O O . GLU A 1 106 ? -5.621 -24.203 -8.398 1 92.75 106 GLU A O 1
ATOM 837 N N . ARG A 1 107 ? -5.172 -25.812 -9.906 1 92.75 107 ARG A N 1
ATOM 838 C CA . ARG A 1 107 ? -6.086 -26.75 -9.273 1 92.75 107 ARG A CA 1
ATOM 839 C C . ARG A 1 107 ? -5.676 -27.031 -7.828 1 92.75 107 ARG A C 1
ATOM 841 O O . ARG A 1 107 ? -6.523 -27.062 -6.934 1 92.75 107 ARG A O 1
ATOM 848 N N . TYR A 1 108 ? -4.453 -27.25 -7.637 1 94.88 108 TYR A N 1
ATOM 849 C CA . TYR A 1 108 ? -3.963 -27.5 -6.285 1 94.88 108 TYR A CA 1
ATOM 850 C C . TYR A 1 108 ? -4.262 -26.312 -5.379 1 94.88 108 TYR A C 1
ATOM 852 O O . TYR A 1 108 ? -4.762 -26.469 -4.266 1 94.88 108 TYR A O 1
ATOM 860 N N . MET A 1 109 ? -3.932 -25.078 -5.828 1 93.81 109 MET A N 1
ATOM 861 C CA . MET A 1 109 ? -4.121 -23.875 -5.031 1 93.81 109 MET A CA 1
ATOM 862 C C . MET A 1 109 ? -5.598 -23.656 -4.703 1 93.81 109 MET A C 1
ATOM 864 O O . MET A 1 109 ? -5.938 -23.297 -3.576 1 93.81 109 MET A O 1
ATOM 868 N N . LEU A 1 110 ? -6.465 -23.891 -5.684 1 93.62 110 LEU A N 1
ATOM 869 C CA . LEU A 1 110 ? -7.902 -23.75 -5.473 1 93.62 110 LEU A CA 1
ATOM 870 C C . LEU A 1 110 ? -8.383 -24.719 -4.391 1 93.62 110 LEU A C 1
ATOM 872 O O . LEU A 1 110 ? -9.195 -24.344 -3.541 1 93.62 110 LEU A O 1
ATOM 876 N N . ASN A 1 111 ? -7.824 -25.906 -4.426 1 94.81 111 ASN A N 1
ATOM 877 C CA . ASN A 1 111 ? -8.281 -26.953 -3.514 1 94.81 111 ASN A CA 1
ATOM 878 C C . ASN A 1 111 ? -7.668 -26.781 -2.125 1 94.81 111 ASN A C 1
ATOM 880 O O . ASN A 1 111 ? -8.148 -27.375 -1.156 1 94.81 111 ASN A O 1
ATOM 884 N N . SER A 1 112 ? -6.68 -25.984 -2.025 1 94.88 112 SER A N 1
ATOM 885 C CA . SER A 1 112 ? -5.965 -25.891 -0.758 1 94.88 112 SER A CA 1
ATOM 886 C C . SER A 1 112 ? -6.145 -24.516 -0.121 1 94.88 112 SER A C 1
ATOM 888 O O . SER A 1 112 ? -5.473 -24.188 0.856 1 94.88 112 SER A O 1
ATOM 890 N N . LEU A 1 113 ? -7.027 -23.703 -0.605 1 95.56 113 LEU A N 1
ATOM 891 C CA . LEU A 1 113 ? -7.215 -22.328 -0.151 1 95.56 113 LEU A CA 1
ATOM 892 C C . LEU A 1 113 ? -7.582 -22.281 1.329 1 95.56 113 LEU A C 1
ATOM 894 O O . LEU A 1 113 ? -8.453 -23.031 1.776 1 95.56 113 LEU A O 1
ATOM 898 N N . ASN A 1 114 ? -6.938 -21.438 2.08 1 95.69 114 ASN A N 1
ATOM 899 C CA . ASN A 1 114 ? -7.246 -21.156 3.479 1 95.69 114 ASN A CA 1
ATOM 900 C C . ASN A 1 114 ? -6.758 -19.781 3.895 1 95.69 114 ASN A C 1
ATOM 902 O O . ASN A 1 114 ? -6.16 -19.062 3.092 1 95.69 114 ASN A O 1
ATOM 906 N N . ALA A 1 115 ? -6.953 -19.375 5.168 1 94.75 115 ALA A N 1
ATOM 907 C CA . ALA A 1 115 ? -6.68 -18.016 5.633 1 94.75 115 ALA A CA 1
ATOM 908 C C . ALA A 1 115 ? -5.188 -17.703 5.594 1 94.75 115 ALA A C 1
ATOM 910 O O . ALA A 1 115 ? -4.785 -16.562 5.402 1 94.75 115 ALA A O 1
ATOM 911 N N . SER A 1 116 ? -4.391 -18.734 5.66 1 94.31 116 SER A N 1
ATOM 912 C CA . SER A 1 116 ? -2.947 -18.547 5.758 1 94.31 116 SER A CA 1
ATOM 913 C C . SER A 1 116 ? -2.316 -18.391 4.379 1 94.31 116 SER A C 1
ATOM 915 O O . SER A 1 116 ? -1.242 -17.797 4.246 1 94.31 116 SER A O 1
ATOM 917 N N . ASN A 1 117 ? -3.008 -18.922 3.348 1 95.06 117 ASN A N 1
ATOM 918 C CA . ASN A 1 117 ? -2.342 -18.891 2.049 1 95.06 117 ASN A CA 1
ATOM 919 C C . ASN A 1 117 ? -3.129 -18.078 1.032 1 95.06 117 ASN A C 1
ATOM 921 O O . ASN A 1 117 ? -2.646 -17.828 -0.074 1 95.06 117 ASN A O 1
ATOM 925 N N . ALA A 1 118 ? -4.309 -17.578 1.395 1 97 118 ALA A N 1
ATOM 926 C CA . ALA A 1 118 ? -5.219 -16.938 0.454 1 97 118 ALA A CA 1
ATOM 927 C C . ALA A 1 118 ? -4.574 -15.711 -0.176 1 97 118 ALA A C 1
ATOM 929 O O . ALA A 1 118 ? -4.703 -15.477 -1.381 1 97 118 ALA A O 1
ATOM 930 N N . LEU A 1 119 ? -3.908 -14.922 0.615 1 97.25 119 LEU A N 1
ATOM 931 C CA . LEU A 1 119 ? -3.283 -13.711 0.098 1 97.25 119 LEU A CA 1
ATOM 932 C C . LEU A 1 119 ? -2.154 -14.047 -0.869 1 97.25 119 LEU A C 1
ATOM 934 O O . LEU A 1 119 ? -1.985 -13.383 -1.893 1 97.25 119 LEU A O 1
ATOM 938 N N . ASP A 1 120 ? -1.373 -15.102 -0.576 1 94.44 120 ASP A N 1
ATOM 939 C CA . ASP A 1 120 ? -0.322 -15.555 -1.48 1 94.44 120 ASP A CA 1
ATOM 940 C C . ASP A 1 120 ? -0.907 -16.016 -2.812 1 94.44 120 ASP A C 1
ATOM 942 O O . ASP A 1 120 ? -0.366 -15.711 -3.877 1 94.44 120 ASP A O 1
ATOM 946 N N . VAL A 1 121 ? -1.958 -16.734 -2.684 1 94.94 121 VAL A N 1
ATOM 947 C CA . VAL A 1 121 ? -2.615 -17.25 -3.883 1 94.94 121 VAL A CA 1
ATOM 948 C C . VAL A 1 121 ? -3.15 -16.094 -4.715 1 94.94 121 VAL A C 1
ATOM 950 O O . VAL A 1 121 ? -3.025 -16.094 -5.941 1 94.94 121 VAL A O 1
ATOM 953 N N . LEU A 1 122 ? -3.719 -15.078 -4.082 1 95.5 122 LEU A N 1
ATOM 954 C CA . LEU A 1 122 ? -4.199 -13.906 -4.805 1 95.5 122 LEU A CA 1
ATOM 955 C C . LEU A 1 122 ? -3.053 -13.203 -5.527 1 95.5 122 LEU A C 1
ATOM 957 O O . LEU A 1 122 ? -3.199 -12.789 -6.68 1 95.5 122 LEU A O 1
ATOM 961 N N . ASP A 1 123 ? -1.947 -13.109 -4.941 1 92.69 123 ASP A N 1
ATOM 962 C CA . ASP A 1 123 ? -0.772 -12.461 -5.516 1 92.69 123 ASP A CA 1
ATOM 963 C C . ASP A 1 123 ? -0.31 -13.188 -6.777 1 92.69 123 ASP A C 1
ATOM 965 O O . ASP A 1 123 ? 0.026 -12.547 -7.777 1 92.69 123 ASP A O 1
ATOM 969 N N . ILE A 1 124 ? -0.329 -14.492 -6.719 1 88.81 124 ILE A N 1
ATOM 970 C CA . ILE A 1 124 ? 0.158 -15.273 -7.848 1 88.81 124 ILE A CA 1
ATOM 971 C C . ILE A 1 124 ? -0.91 -15.32 -8.938 1 88.81 124 ILE A C 1
ATOM 973 O O . ILE A 1 124 ? -0.597 -15.523 -10.117 1 88.81 124 ILE A O 1
ATOM 977 N N . SER A 1 125 ? -2.143 -15.164 -8.539 1 90.31 125 SER A N 1
ATOM 978 C CA . SER A 1 125 ? -3.256 -15.281 -9.477 1 90.31 125 SER A CA 1
ATOM 979 C C . SER A 1 125 ? -3.162 -14.234 -10.578 1 90.31 125 SER A C 1
ATOM 981 O O . SER A 1 125 ? -3.742 -14.398 -11.656 1 90.31 125 SER A O 1
ATOM 983 N N . ILE A 1 126 ? -2.424 -13.172 -10.375 1 83.06 126 ILE A N 1
ATOM 984 C CA . ILE A 1 126 ? -2.273 -12.102 -11.359 1 83.06 126 ILE A CA 1
ATOM 985 C C . ILE A 1 126 ? -1.475 -12.609 -12.555 1 83.06 126 ILE A C 1
ATOM 987 O O . ILE A 1 126 ? -1.602 -12.086 -13.664 1 83.06 126 ILE A O 1
ATOM 991 N N . LEU A 1 127 ? -0.639 -13.578 -12.281 1 75.69 127 LEU A N 1
ATOM 992 C CA . LEU A 1 127 ? 0.195 -14.156 -13.328 1 75.69 127 LEU A CA 1
ATOM 993 C C . LEU A 1 127 ? -0.635 -15.023 -14.266 1 75.69 127 LEU A C 1
ATOM 995 O O . LEU A 1 127 ? -0.17 -15.398 -15.344 1 75.69 127 LEU A O 1
ATOM 999 N N . TYR A 1 128 ? -1.862 -15.227 -13.945 1 75.38 128 TYR A N 1
ATOM 1000 C CA . TYR A 1 128 ? -2.627 -16.234 -14.664 1 75.38 128 TYR A CA 1
ATOM 1001 C C . TYR A 1 128 ? -3.705 -15.594 -15.523 1 75.38 128 TYR A C 1
ATOM 1003 O O . TYR A 1 128 ? -4.398 -14.672 -15.078 1 75.38 128 TYR A O 1
ATOM 1011 N N . PRO A 1 129 ? -3.588 -15.938 -16.703 1 62.94 129 PRO A N 1
ATOM 1012 C CA . PRO A 1 129 ? -4.609 -15.438 -17.625 1 62.94 129 PRO A CA 1
ATOM 1013 C C . PRO A 1 129 ? -6.027 -15.75 -17.172 1 62.94 129 PRO A C 1
ATOM 1015 O O . PRO A 1 129 ? -6.957 -15 -17.469 1 62.94 129 PRO A O 1
ATOM 1018 N N . LYS A 1 130 ? -6.109 -17.031 -16.609 1 67.06 130 LYS A N 1
ATOM 1019 C CA . LYS A 1 130 ? -7.465 -17.453 -16.281 1 67.06 130 LYS A CA 1
ATOM 1020 C C . LYS A 1 130 ? -7.984 -16.703 -15.055 1 67.06 130 LYS A C 1
ATOM 1022 O O . LYS A 1 130 ? -7.348 -16.719 -14 1 67.06 130 LYS A O 1
ATOM 1027 N N . LYS A 1 131 ? -9.016 -16.062 -15.125 1 77.62 131 LYS A N 1
ATOM 1028 C CA . LYS A 1 131 ? -9.672 -15.203 -14.141 1 77.62 131 LYS A CA 1
ATOM 1029 C C . LYS A 1 131 ? -10.32 -16.031 -13.031 1 77.62 131 LYS A C 1
ATOM 1031 O O . LYS A 1 131 ? -10.578 -15.516 -11.945 1 77.62 131 LYS A O 1
ATOM 1036 N N . LYS A 1 132 ? -10.258 -17.359 -13.211 1 88.44 132 LYS A N 1
ATOM 1037 C CA . LYS A 1 132 ? -11.008 -18.172 -12.258 1 88.44 132 LYS A CA 1
ATOM 1038 C C . LYS A 1 132 ? -10.312 -18.219 -10.906 1 88.44 132 LYS A C 1
ATOM 1040 O O . LYS A 1 132 ? -10.961 -18.078 -9.859 1 88.44 132 LYS A O 1
ATOM 1045 N N . LEU A 1 133 ? -8.992 -18.391 -10.906 1 92.69 133 LEU A N 1
ATOM 1046 C CA . LEU A 1 133 ? -8.242 -18.469 -9.656 1 92.69 133 LEU A CA 1
ATOM 1047 C C . LEU A 1 133 ? -8.359 -17.172 -8.875 1 92.69 133 LEU A C 1
ATOM 1049 O O . LEU A 1 133 ? -8.594 -17.188 -7.664 1 92.69 133 LEU A O 1
ATOM 1053 N N . LYS A 1 134 ? -8.234 -16.078 -9.586 1 93.88 134 LYS A N 1
ATOM 1054 C CA . LYS A 1 134 ? -8.312 -14.766 -8.938 1 93.88 134 LYS A CA 1
ATOM 1055 C C . LYS A 1 134 ? -9.688 -14.531 -8.32 1 93.88 134 LYS A C 1
ATOM 1057 O O . LYS A 1 134 ? -9.789 -14.164 -7.145 1 93.88 134 LYS A O 1
ATOM 1062 N N . GLU A 1 135 ? -10.672 -14.812 -9.078 1 94.5 135 GLU A N 1
ATOM 1063 C CA . GLU A 1 135 ? -12.047 -14.586 -8.633 1 94.5 135 GLU A CA 1
ATOM 1064 C C . GLU A 1 135 ? -12.391 -15.461 -7.426 1 94.5 135 GLU A C 1
ATOM 1066 O O . GLU A 1 135 ? -12.938 -14.969 -6.438 1 94.5 135 GLU A O 1
ATOM 1071 N N . THR A 1 136 ? -12.094 -16.688 -7.562 1 95.38 136 THR A N 1
ATOM 1072 C CA . THR A 1 136 ? -12.383 -17.609 -6.48 1 95.38 136 THR A CA 1
ATOM 1073 C C . THR A 1 136 ? -11.609 -17.234 -5.219 1 95.38 136 THR A C 1
ATOM 1075 O O . THR A 1 136 ? -12.156 -17.266 -4.113 1 95.38 136 THR A O 1
ATOM 1078 N N . THR A 1 137 ? -10.391 -16.875 -5.402 1 96.75 137 THR A N 1
ATOM 1079 C CA . THR A 1 137 ? -9.555 -16.5 -4.273 1 96.75 137 THR A CA 1
ATOM 1080 C C . THR A 1 137 ? -10.078 -15.227 -3.613 1 96.75 137 THR A C 1
ATOM 1082 O O . THR A 1 137 ? -10.156 -15.148 -2.385 1 96.75 137 THR A O 1
ATOM 1085 N N . LEU A 1 138 ? -10.461 -14.258 -4.406 1 96.44 138 LEU A N 1
ATOM 1086 C CA . LEU A 1 138 ? -11.016 -13.008 -3.891 1 96.44 138 LEU A CA 1
ATOM 1087 C C . LEU A 1 138 ? -12.289 -13.273 -3.09 1 96.44 138 LEU A C 1
ATOM 1089 O O . LEU A 1 138 ? -12.469 -12.719 -2.006 1 96.44 138 LEU A O 1
ATOM 1093 N N . ASN A 1 139 ? -13.102 -14.133 -3.58 1 96.94 139 ASN A N 1
ATOM 1094 C CA . ASN A 1 139 ? -14.336 -14.492 -2.881 1 96.94 139 ASN A CA 1
ATOM 1095 C C . ASN A 1 139 ? -14.047 -15.164 -1.541 1 96.94 139 ASN A C 1
ATOM 1097 O O . ASN A 1 139 ? -14.719 -14.891 -0.546 1 96.94 139 ASN A O 1
ATOM 1101 N N . PHE A 1 140 ? -13.125 -16.031 -1.56 1 98.12 140 PHE A N 1
ATOM 1102 C CA . PHE A 1 140 ? -12.719 -16.672 -0.316 1 98.12 140 PHE A CA 1
ATOM 1103 C C . PHE A 1 140 ? -12.25 -15.641 0.703 1 98.12 140 PHE A C 1
ATOM 1105 O O . PHE A 1 140 ? -12.633 -15.695 1.874 1 98.12 140 PHE A O 1
ATOM 1112 N N . ILE A 1 141 ? -11.43 -14.672 0.274 1 98.06 141 ILE A N 1
ATOM 1113 C CA . ILE A 1 141 ? -10.875 -13.641 1.138 1 98.06 141 ILE A CA 1
ATOM 1114 C C . ILE A 1 141 ? -12 -12.797 1.73 1 98.06 141 ILE A C 1
ATOM 1116 O O . ILE A 1 141 ? -12.031 -12.555 2.938 1 98.06 141 ILE A O 1
ATOM 1120 N N . VAL A 1 142 ? -12.898 -12.453 0.906 1 97.62 142 VAL A N 1
ATOM 1121 C CA . VAL A 1 142 ? -14.016 -11.625 1.332 1 97.62 142 VAL A CA 1
ATOM 1122 C C . VAL A 1 142 ? -14.828 -12.359 2.4 1 97.62 142 VAL A C 1
ATOM 1124 O O . VAL A 1 142 ? -15.234 -11.766 3.4 1 97.62 142 VAL A O 1
ATOM 1127 N N . ARG A 1 143 ? -15.016 -13.656 2.221 1 97.06 143 ARG A N 1
ATOM 1128 C CA . ARG A 1 143 ? -15.797 -14.461 3.156 1 97.06 143 ARG A CA 1
ATOM 1129 C C . ARG A 1 143 ? -15.055 -14.625 4.48 1 97.06 143 ARG A C 1
ATOM 1131 O O . ARG A 1 143 ? -15.68 -14.898 5.512 1 97.06 143 ARG A O 1
ATOM 1138 N N . ASN A 1 144 ? -13.812 -14.516 4.449 1 97.19 144 ASN A N 1
ATOM 1139 C CA . ASN A 1 144 ? -13 -14.695 5.645 1 97.19 144 ASN A CA 1
ATOM 1140 C C . ASN A 1 144 ? -12.25 -13.414 6.008 1 97.19 144 ASN A C 1
ATOM 1142 O O . ASN A 1 144 ? -11.125 -13.469 6.512 1 97.19 144 ASN A O 1
ATOM 1146 N N . MET A 1 145 ? -12.844 -12.297 5.742 1 97.19 145 MET A N 1
ATOM 1147 C CA . MET A 1 145 ? -12.18 -10.992 5.777 1 97.19 145 MET A CA 1
ATOM 1148 C C . MET A 1 145 ? -11.711 -10.664 7.191 1 97.19 145 MET A C 1
ATOM 1150 O O . MET A 1 145 ? -10.594 -10.172 7.375 1 97.19 145 MET A O 1
ATOM 1154 N N . LYS A 1 146 ? -12.5 -10.922 8.18 1 96.69 146 LYS A N 1
ATOM 1155 C CA . LYS A 1 146 ? -12.164 -10.578 9.562 1 96.69 146 LYS A CA 1
ATOM 1156 C C . LYS A 1 146 ? -10.828 -11.195 9.969 1 96.69 146 LYS A C 1
ATOM 1158 O O . LYS A 1 146 ? -9.938 -10.5 10.461 1 96.69 146 LYS A O 1
ATOM 1163 N N . SER A 1 147 ? -10.711 -12.461 9.727 1 96.69 147 SER A N 1
ATOM 1164 C CA . SER A 1 147 ? -9.492 -13.18 10.078 1 96.69 147 SER A CA 1
ATOM 1165 C C . SER A 1 147 ? -8.305 -12.719 9.234 1 96.69 147 SER A C 1
ATOM 1167 O O . SER A 1 147 ? -7.211 -12.508 9.758 1 96.69 147 SER A O 1
ATOM 1169 N N . ILE A 1 148 ? -8.484 -12.477 8.016 1 97.62 148 ILE A N 1
ATOM 1170 C CA . ILE A 1 148 ? -7.41 -12.195 7.07 1 97.62 148 ILE A CA 1
ATOM 1171 C C . ILE A 1 148 ? -6.859 -10.797 7.32 1 97.62 148 ILE A C 1
ATOM 1173 O O . ILE A 1 148 ? -5.645 -10.609 7.422 1 97.62 148 ILE A O 1
ATOM 1177 N N . VAL A 1 149 ? -7.719 -9.82 7.523 1 96.75 149 VAL A N 1
ATOM 1178 C CA . VAL A 1 149 ? -7.289 -8.438 7.664 1 96.75 149 VAL A CA 1
ATOM 1179 C C . VAL A 1 149 ? -6.605 -8.242 9.016 1 96.75 149 VAL A C 1
ATOM 1181 O O . VAL A 1 149 ? -5.789 -7.332 9.18 1 96.75 149 VAL A O 1
ATOM 1184 N N . SER A 1 150 ? -6.891 -9.047 9.969 1 96.19 150 SER A N 1
ATOM 1185 C CA . SER A 1 150 ? -6.32 -8.93 11.312 1 96.19 150 SER A CA 1
ATOM 1186 C C . SER A 1 150 ? -4.922 -9.539 11.375 1 96.19 150 SER A C 1
ATOM 1188 O O . SER A 1 150 ? -4.191 -9.32 12.336 1 96.19 150 SER A O 1
ATOM 1190 N N . SER A 1 151 ? -4.555 -10.188 10.406 1 96 151 SER A N 1
ATOM 1191 C CA . SER A 1 151 ? -3.291 -10.922 10.406 1 96 151 SER A CA 1
ATOM 1192 C C . SER A 1 151 ? -2.121 -10 10.078 1 96 151 SER A C 1
ATOM 1194 O O . SER A 1 151 ? -2.303 -8.961 9.438 1 96 151 SER A O 1
ATOM 1196 N N . GLN A 1 152 ? -0.925 -10.391 10.508 1 96 152 GLN A N 1
ATOM 1197 C CA . GLN A 1 152 ? 0.309 -9.719 10.117 1 96 152 GLN A CA 1
ATOM 1198 C C . GLN A 1 152 ? 0.569 -9.867 8.625 1 96 152 GLN A C 1
ATOM 1200 O O . GLN A 1 152 ? 1.103 -8.961 7.984 1 96 152 GLN A O 1
ATOM 1205 N N . LYS A 1 153 ? 0.153 -10.938 8.102 1 96.25 153 LYS A N 1
ATOM 1206 C CA . LYS A 1 153 ? 0.339 -11.211 6.684 1 96.25 153 LYS A CA 1
ATOM 1207 C C . LYS A 1 153 ? -0.374 -10.172 5.824 1 96.25 153 LYS A C 1
ATOM 1209 O O . LYS A 1 153 ? 0.117 -9.797 4.754 1 96.25 153 LYS A O 1
ATOM 1214 N N . TYR A 1 154 ? -1.448 -9.719 6.309 1 97.62 154 TYR A N 1
ATOM 1215 C CA . TYR A 1 154 ? -2.188 -8.711 5.555 1 97.62 154 TYR A CA 1
ATOM 1216 C C . TYR A 1 154 ? -1.42 -7.395 5.5 1 97.62 154 TYR A C 1
ATOM 1218 O O . TYR A 1 154 ? -1.45 -6.691 4.488 1 97.62 154 TYR A O 1
ATOM 1226 N N . GLU A 1 155 ? -0.729 -7.082 6.504 1 97.19 155 GLU A N 1
ATOM 1227 C CA . GLU A 1 155 ? 0.096 -5.879 6.52 1 97.19 155 GLU A CA 1
ATOM 1228 C C . GLU A 1 155 ? 1.203 -5.953 5.473 1 97.19 155 GLU A C 1
ATOM 1230 O O . GLU A 1 155 ? 1.423 -5 4.727 1 97.19 155 GLU A O 1
ATOM 1235 N N . GLU A 1 156 ? 1.849 -7.043 5.465 1 96.88 156 GLU A N 1
ATOM 1236 C CA . GLU A 1 156 ? 2.91 -7.254 4.484 1 96.88 156 GLU A CA 1
ATOM 1237 C C . GLU A 1 156 ? 2.357 -7.25 3.062 1 96.88 156 GLU A C 1
ATOM 1239 O O . GLU A 1 156 ? 2.965 -6.676 2.156 1 96.88 156 GLU A O 1
ATOM 1244 N N . PHE A 1 157 ? 1.254 -7.879 2.957 1 97.19 157 PHE A N 1
ATOM 1245 C CA . PHE A 1 157 ? 0.573 -7.961 1.671 1 97.19 157 PHE A CA 1
ATOM 1246 C C . PHE A 1 157 ? 0.232 -6.57 1.149 1 97.19 157 PHE A C 1
ATOM 1248 O O . PHE A 1 157 ? 0.479 -6.262 -0.018 1 97.19 157 PHE A O 1
ATOM 1255 N N . ALA A 1 158 ? -0.3 -5.754 1.973 1 96.69 158 ALA A N 1
ATOM 1256 C CA . ALA A 1 158 ? -0.695 -4.398 1.603 1 96.69 158 ALA A CA 1
ATOM 1257 C C . ALA A 1 158 ? 0.514 -3.574 1.17 1 96.69 158 ALA A C 1
ATOM 1259 O O . ALA A 1 158 ? 0.419 -2.756 0.252 1 96.69 158 ALA A O 1
ATOM 1260 N N . SER A 1 159 ? 1.577 -3.801 1.757 1 96.69 159 SER A N 1
ATOM 1261 C CA . SER A 1 159 ? 2.807 -3.078 1.443 1 96.69 159 SER A CA 1
ATOM 1262 C C . SER A 1 159 ? 3.383 -3.523 0.104 1 96.69 159 SER A C 1
ATOM 1264 O O . SER A 1 159 ? 3.854 -2.697 -0.681 1 96.69 159 SER A O 1
ATOM 1266 N N . SER A 1 160 ? 3.232 -4.758 -0.161 1 95.81 160 SER A N 1
ATOM 1267 C CA . SER A 1 160 ? 3.881 -5.324 -1.34 1 95.81 160 SER A CA 1
ATOM 1268 C C . SER A 1 160 ? 2.965 -5.266 -2.557 1 95.81 160 SER A C 1
ATOM 1270 O O . SER A 1 160 ? 3.436 -5.195 -3.693 1 95.81 160 SER A O 1
ATOM 1272 N N . ASN A 1 161 ? 1.695 -5.316 -2.283 1 95.5 161 ASN A N 1
ATOM 1273 C CA . ASN A 1 161 ? 0.716 -5.398 -3.361 1 95.5 161 ASN A CA 1
ATOM 1274 C C . ASN A 1 161 ? -0.429 -4.41 -3.154 1 95.5 161 ASN A C 1
ATOM 1276 O O . ASN A 1 161 ? -1.589 -4.812 -3.049 1 95.5 161 ASN A O 1
ATOM 1280 N N . PRO A 1 162 ? -0.083 -3.137 -3.219 1 95.88 162 PRO A N 1
ATOM 1281 C CA . PRO A 1 162 ? -1.134 -2.154 -2.943 1 95.88 162 PRO A CA 1
ATOM 1282 C C . PRO A 1 162 ? -2.311 -2.262 -3.91 1 95.88 162 PRO A C 1
ATOM 1284 O O . PRO A 1 162 ? -3.459 -2.049 -3.518 1 95.88 162 PRO A O 1
ATOM 1287 N N . HIS A 1 163 ? -2.123 -2.555 -5.152 1 95.38 163 HIS A N 1
ATOM 1288 C CA . HIS A 1 163 ? -3.205 -2.652 -6.125 1 95.38 163 HIS A CA 1
ATOM 1289 C C . HIS A 1 163 ? -4.145 -3.805 -5.793 1 95.38 163 HIS A C 1
ATOM 1291 O O . HIS A 1 163 ? -5.363 -3.676 -5.926 1 95.38 163 HIS A O 1
ATOM 1297 N N . LEU A 1 164 ? -3.594 -4.93 -5.359 1 95.69 164 LEU A N 1
ATOM 1298 C CA . LEU A 1 164 ? -4.422 -6.066 -4.977 1 95.69 164 LEU A CA 1
ATOM 1299 C C . LEU A 1 164 ? -5.188 -5.773 -3.689 1 95.69 164 LEU A C 1
ATOM 1301 O O . LEU A 1 164 ? -6.32 -6.227 -3.518 1 95.69 164 LEU A O 1
ATOM 1305 N N . CYS A 1 165 ? -4.512 -5.039 -2.826 1 96.69 165 CYS A N 1
ATOM 1306 C CA . CYS A 1 165 ? -5.191 -4.641 -1.599 1 96.69 165 CYS A CA 1
ATOM 1307 C C . CYS A 1 165 ? -6.422 -3.795 -1.905 1 96.69 165 CYS A C 1
ATOM 1309 O O . CYS A 1 165 ? -7.457 -3.939 -1.254 1 96.69 165 CYS A O 1
ATOM 1311 N N . VAL A 1 166 ? -6.297 -2.916 -2.869 1 97.44 166 VAL A N 1
ATOM 1312 C CA . VAL A 1 166 ? -7.418 -2.1 -3.314 1 97.44 166 VAL A CA 1
ATOM 1313 C C . VAL A 1 166 ? -8.539 -3 -3.83 1 97.44 166 VAL A C 1
ATOM 1315 O O . VAL A 1 166 ? -9.711 -2.799 -3.494 1 97.44 166 VAL A O 1
ATOM 1318 N N . GLU A 1 167 ? -8.164 -3.984 -4.586 1 96.38 167 GLU A N 1
ATOM 1319 C CA . GLU A 1 167 ? -9.156 -4.914 -5.121 1 96.38 167 GLU A CA 1
ATOM 1320 C C . GLU A 1 167 ? -9.883 -5.656 -4.004 1 96.38 167 GLU A C 1
ATOM 1322 O O . GLU A 1 167 ? -11.094 -5.855 -4.07 1 96.38 167 GLU A O 1
ATOM 1327 N N . VAL A 1 168 ? -9.164 -6.043 -3.025 1 97.62 168 VAL A N 1
ATOM 1328 C CA . VAL A 1 168 ? -9.742 -6.734 -1.879 1 97.62 168 VAL A CA 1
ATOM 1329 C C . VAL A 1 168 ? -10.727 -5.812 -1.164 1 97.62 168 VAL A C 1
ATOM 1331 O O . VAL A 1 168 ? -11.852 -6.219 -0.845 1 97.62 168 VAL A O 1
ATOM 1334 N N . SER A 1 169 ? -10.305 -4.562 -0.887 1 97.38 169 SER A N 1
ATOM 1335 C CA . SER A 1 169 ? -11.172 -3.592 -0.225 1 97.38 169 SER A CA 1
ATOM 1336 C C . SER A 1 169 ? -12.453 -3.363 -1.019 1 97.38 169 SER A C 1
ATOM 1338 O O . SER A 1 169 ? -13.547 -3.354 -0.45 1 97.38 169 SER A O 1
ATOM 1340 N N . ARG A 1 170 ? -12.32 -3.229 -2.301 1 97.44 170 ARG A N 1
ATOM 1341 C CA . ARG A 1 170 ? -13.477 -2.982 -3.156 1 97.44 170 ARG A CA 1
ATOM 1342 C C . ARG A 1 170 ? -14.422 -4.18 -3.158 1 97.44 170 ARG A C 1
ATOM 1344 O O . ARG A 1 170 ? -15.641 -4.016 -3.08 1 97.44 170 ARG A O 1
ATOM 1351 N N . ALA A 1 171 ? -13.859 -5.34 -3.301 1 97.25 171 ALA A N 1
ATOM 1352 C CA . ALA A 1 171 ? -14.68 -6.547 -3.283 1 97.25 171 ALA A CA 1
ATOM 1353 C C . ALA A 1 171 ? -15.43 -6.68 -1.962 1 97.25 171 ALA A C 1
ATOM 1355 O O . ALA A 1 171 ? -16.609 -7.047 -1.946 1 97.25 171 ALA A O 1
ATOM 1356 N N . PHE A 1 172 ? -14.75 -6.375 -0.872 1 97.62 172 PHE A N 1
ATOM 1357 C CA . PHE A 1 172 ? -15.375 -6.477 0.44 1 97.62 172 PHE A CA 1
ATOM 1358 C C . PHE A 1 172 ? -16.5 -5.445 0.586 1 97.62 172 PHE A C 1
ATOM 1360 O O . PHE A 1 172 ? -17.578 -5.762 1.088 1 97.62 172 PHE A O 1
ATOM 1367 N N . VAL A 1 173 ? -16.203 -4.223 0.19 1 97.12 173 VAL A N 1
ATOM 1368 C CA . VAL A 1 173 ? -17.203 -3.158 0.266 1 97.12 173 VAL A CA 1
ATOM 1369 C C . VAL A 1 173 ? -18.422 -3.537 -0.565 1 97.12 173 VAL A C 1
ATOM 1371 O O . VAL A 1 173 ? -19.562 -3.371 -0.118 1 97.12 173 VAL A O 1
ATOM 1374 N N . GLU A 1 174 ? -18.172 -4.051 -1.758 1 95.69 174 GLU A N 1
ATOM 1375 C CA . GLU A 1 174 ? -19.266 -4.477 -2.625 1 95.69 174 GLU A CA 1
ATOM 1376 C C . GLU A 1 174 ? -20.109 -5.566 -1.963 1 95.69 174 GLU A C 1
ATOM 1378 O O . GLU A 1 174 ? -21.328 -5.582 -2.098 1 95.69 174 GLU A O 1
ATOM 1383 N N . ALA A 1 175 ? -19.469 -6.402 -1.269 1 94.94 175 ALA A N 1
ATOM 1384 C CA . ALA A 1 175 ? -20.156 -7.523 -0.623 1 94.94 175 ALA A CA 1
ATOM 1385 C C . ALA A 1 175 ? -20.984 -7.047 0.56 1 94.94 175 ALA A C 1
ATOM 1387 O O . ALA A 1 175 ? -21.922 -7.738 0.989 1 94.94 175 ALA A O 1
ATOM 1388 N N . LYS A 1 176 ? -20.656 -5.945 1.185 1 92.44 176 LYS A N 1
ATOM 1389 C CA . LYS A 1 176 ? -21.344 -5.457 2.377 1 92.44 176 LYS A CA 1
ATOM 1390 C C . LYS A 1 176 ? -22.406 -4.434 2.016 1 92.44 176 LYS A C 1
ATOM 1392 O O . LYS A 1 176 ? -23.203 -4.02 2.873 1 92.44 176 LYS A O 1
ATOM 1397 N N . PHE A 1 177 ? -22.453 -3.955 0.908 1 83.94 177 PHE A N 1
ATOM 1398 C CA . PHE A 1 177 ? -23.5 -3.051 0.43 1 83.94 177 PHE A CA 1
ATOM 1399 C C . PHE A 1 177 ? -24.297 -3.697 -0.689 1 83.94 177 PHE A C 1
ATOM 1401 O O . PHE A 1 177 ? -25.516 -3.52 -0.768 1 83.94 177 PHE A O 1
ATOM 1408 N N . MET B 1 1 ? -3.229 42.844 12.352 1 38.75 1 MET B N 1
ATOM 1409 C CA . MET B 1 1 ? -2.932 42.969 10.93 1 38.75 1 MET B CA 1
ATOM 1410 C C . MET B 1 1 ? -1.98 44.125 10.664 1 38.75 1 MET B C 1
ATOM 1412 O O . MET B 1 1 ? -1.237 44.125 9.68 1 38.75 1 MET B O 1
ATOM 1416 N N . VAL B 1 2 ? -2.041 44.906 11.461 1 45.22 2 VAL B N 1
ATOM 1417 C CA . VAL B 1 2 ? -1.372 46.188 11.375 1 45.22 2 VAL B CA 1
ATOM 1418 C C . VAL B 1 2 ? 0.141 46 11.422 1 45.22 2 VAL B C 1
ATOM 1420 O O . VAL B 1 2 ? 0.867 46.562 10.578 1 45.22 2 VAL B O 1
ATOM 1423 N N . ALA B 1 3 ? 0.549 45.281 12.484 1 48.53 3 ALA B N 1
ATOM 1424 C CA . ALA B 1 3 ? 2 45.188 12.625 1 48.53 3 ALA B CA 1
ATOM 1425 C C . ALA B 1 3 ? 2.621 44.469 11.438 1 48.53 3 ALA B C 1
ATOM 1427 O O . ALA B 1 3 ? 3.748 44.75 11.039 1 48.53 3 ALA B O 1
ATOM 1428 N N . PHE B 1 4 ? 1.876 43.438 10.797 1 51.94 4 PHE B N 1
ATOM 1429 C CA . PHE B 1 4 ? 2.381 42.656 9.664 1 51.94 4 PHE B CA 1
ATOM 1430 C C . PHE B 1 4 ? 2.611 43.562 8.461 1 51.94 4 PHE B C 1
ATOM 1432 O O . PHE B 1 4 ? 3.652 43.469 7.801 1 51.94 4 PHE B O 1
ATOM 1439 N N . LYS B 1 5 ? 1.593 44.406 8.125 1 52 5 LYS B N 1
ATOM 1440 C CA . LYS B 1 5 ? 1.681 45.25 6.934 1 52 5 LYS B CA 1
ATOM 1441 C C . LYS B 1 5 ? 2.57 46.469 7.18 1 52 5 LYS B C 1
ATOM 1443 O O . LYS B 1 5 ? 3.176 47 6.246 1 52 5 LYS B O 1
ATOM 1448 N N . ASP B 1 6 ? 2.529 46.781 8.367 1 53.12 6 ASP B N 1
ATOM 1449 C CA . ASP B 1 6 ? 3.238 48.031 8.523 1 53.12 6 ASP B CA 1
ATOM 1450 C C . ASP B 1 6 ? 4.738 47.812 8.688 1 53.12 6 ASP B C 1
ATOM 1452 O O . ASP B 1 6 ? 5.523 48.781 8.656 1 53.12 6 ASP B O 1
ATOM 1456 N N . GLN B 1 7 ? 5.312 46.812 8.078 1 59.31 7 GLN B N 1
ATOM 1457 C CA . GLN B 1 7 ? 6.742 46.5 8 1 59.31 7 GLN B CA 1
ATOM 1458 C C . GLN B 1 7 ? 7.539 47.406 8.945 1 59.31 7 GLN B C 1
ATOM 1460 O O . GLN B 1 7 ? 8.695 47.75 8.664 1 59.31 7 GLN B O 1
ATOM 1465 N N . ILE B 1 8 ? 6.906 47.875 10 1 65.31 8 ILE B N 1
ATOM 1466 C CA . ILE B 1 8 ? 7.676 48.781 10.875 1 65.31 8 ILE B CA 1
ATOM 1467 C C . ILE B 1 8 ? 8.477 47.938 11.875 1 65.31 8 ILE B C 1
ATOM 1469 O O . ILE B 1 8 ? 7.922 47.062 12.547 1 65.31 8 ILE B O 1
ATOM 1473 N N . HIS B 1 9 ? 9.852 48.062 11.922 1 76 9 HIS B N 1
ATOM 1474 C CA . HIS B 1 9 ? 10.844 47.531 12.852 1 76 9 HIS B CA 1
ATOM 1475 C C . HIS B 1 9 ? 11.039 46.062 12.656 1 76 9 HIS B C 1
ATOM 1477 O O . HIS B 1 9 ? 11.227 45.312 13.633 1 76 9 HIS B O 1
ATOM 1483 N N . THR B 1 10 ? 10.766 45.656 11.422 1 85 10 THR B N 1
ATOM 1484 C CA . THR B 1 10 ? 11.125 44.281 11.133 1 85 10 THR B CA 1
ATOM 1485 C C . THR B 1 10 ? 12.633 44.094 11.258 1 85 10 THR B C 1
ATOM 1487 O O . THR B 1 10 ? 13.414 45.031 11.055 1 85 10 THR B O 1
ATOM 1490 N N . ASP B 1 11 ? 13.07 42.906 11.68 1 87.81 11 ASP B N 1
ATOM 1491 C CA . ASP B 1 11 ? 14.484 42.719 11.969 1 87.81 11 ASP B CA 1
ATOM 1492 C C . ASP B 1 11 ? 14.961 41.344 11.484 1 87.81 11 ASP B C 1
ATOM 1494 O O . ASP B 1 11 ? 16.031 40.875 11.875 1 87.81 11 ASP B O 1
ATOM 1498 N N . ILE B 1 12 ? 14.133 40.719 10.648 1 91.19 12 ILE B N 1
ATOM 1499 C CA . ILE B 1 12 ? 14.57 39.469 10.055 1 91.19 12 ILE B CA 1
ATOM 1500 C C . ILE B 1 12 ? 13.867 39.25 8.719 1 91.19 12 ILE B C 1
ATOM 1502 O O . ILE B 1 12 ? 12.742 39.719 8.516 1 91.19 12 ILE B O 1
ATOM 1506 N N . LYS B 1 13 ? 14.523 38.531 7.879 1 93.31 13 LYS B N 1
ATOM 1507 C CA . LYS B 1 13 ? 13.969 38.188 6.578 1 93.31 13 LYS B CA 1
ATOM 1508 C C . LYS B 1 13 ? 13.734 36.688 6.477 1 93.31 13 LYS B C 1
ATOM 1510 O O . LYS B 1 13 ? 14.555 35.875 6.953 1 93.31 13 LYS B O 1
ATOM 1515 N N . LEU B 1 14 ? 12.562 36.344 5.883 1 95.81 14 LEU B N 1
ATOM 1516 C CA . LEU B 1 14 ? 12.242 34.938 5.613 1 95.81 14 LEU B CA 1
ATOM 1517 C C . LEU B 1 14 ? 12.172 34.688 4.113 1 95.81 14 LEU B C 1
ATOM 1519 O O . LEU B 1 14 ? 11.477 35.406 3.385 1 95.81 14 LEU B O 1
ATOM 1523 N N . LYS B 1 15 ? 12.867 33.625 3.676 1 96.69 15 LYS B N 1
ATOM 1524 C CA . LYS B 1 15 ? 12.961 33.344 2.248 1 96.69 15 LYS B CA 1
ATOM 1525 C C . LYS B 1 15 ? 12.133 32.094 1.88 1 96.69 15 LYS B C 1
ATOM 1527 O O . LYS B 1 15 ? 12.453 30.984 2.281 1 96.69 15 LYS B O 1
ATOM 1532 N N . PRO B 1 16 ? 11.047 32.312 1.041 1 97.88 16 PRO B N 1
ATOM 1533 C CA . PRO B 1 16 ? 10.297 31.188 0.519 1 97.88 16 PRO B CA 1
ATOM 1534 C C . PRO B 1 16 ? 11 30.5 -0.65 1 97.88 16 PRO B C 1
ATOM 1536 O O . PRO B 1 16 ? 12.109 30.891 -1.028 1 97.88 16 PRO B O 1
ATOM 1539 N N . ASN B 1 17 ? 10.406 29.453 -1.159 1 97.56 17 ASN B N 1
ATOM 1540 C CA . ASN B 1 17 ? 11.078 28.672 -2.191 1 97.56 17 ASN B CA 1
ATOM 1541 C C . ASN B 1 17 ? 10.844 29.266 -3.58 1 97.56 17 ASN B C 1
ATOM 1543 O O . ASN B 1 17 ? 11.508 28.875 -4.543 1 97.56 17 ASN B O 1
ATOM 1547 N N . ASN B 1 18 ? 9.953 30.188 -3.744 1 96.88 18 ASN B N 1
ATOM 1548 C CA . ASN B 1 18 ? 9.625 30.625 -5.094 1 96.88 18 ASN B CA 1
ATOM 1549 C C . ASN B 1 18 ? 9.477 32.125 -5.172 1 96.88 18 ASN B C 1
ATOM 1551 O O . ASN B 1 18 ? 8.68 32.656 -5.953 1 96.88 18 ASN B O 1
ATOM 1555 N N . GLY B 1 19 ? 10.062 32.844 -4.414 1 95.12 19 GLY B N 1
ATOM 1556 C CA . GLY B 1 19 ? 9.875 34.281 -4.457 1 95.12 19 GLY B CA 1
ATOM 1557 C C . GLY B 1 19 ? 10.836 35.031 -3.553 1 95.12 19 GLY B C 1
ATOM 1558 O O . GLY B 1 19 ? 11.781 34.469 -3.016 1 95.12 19 GLY B O 1
ATOM 1559 N N . PRO B 1 20 ? 10.664 36.281 -3.438 1 95 20 PRO B N 1
ATOM 1560 C CA . PRO B 1 20 ? 11.531 37.156 -2.633 1 95 20 PRO B CA 1
ATOM 1561 C C . PRO B 1 20 ? 11.344 36.938 -1.131 1 95 20 PRO B C 1
ATOM 1563 O O . PRO B 1 20 ? 10.352 36.344 -0.709 1 95 20 PRO B O 1
ATOM 1566 N N . CYS B 1 21 ? 12.273 37.469 -0.424 1 95.12 21 CYS B N 1
ATOM 1567 C CA . CYS B 1 21 ? 12.203 37.406 1.031 1 95.12 21 CYS B CA 1
ATOM 1568 C C . CYS B 1 21 ? 11.047 38.25 1.557 1 95.12 21 CYS B C 1
ATOM 1570 O O . CYS B 1 21 ? 10.648 39.25 0.929 1 95.12 21 CYS B O 1
ATOM 1572 N N . ILE B 1 22 ? 10.562 37.781 2.697 1 94.81 22 ILE B N 1
ATOM 1573 C CA . ILE B 1 22 ? 9.516 38.531 3.404 1 94.81 22 ILE B CA 1
ATOM 1574 C C . ILE B 1 22 ? 10.031 38.969 4.773 1 94.81 22 ILE B C 1
ATOM 1576 O O . ILE B 1 22 ? 10.625 38.188 5.508 1 94.81 22 ILE B O 1
ATOM 1580 N N . SER B 1 23 ? 9.766 40.25 5.07 1 92.88 23 SER B N 1
ATOM 1581 C CA . SER B 1 23 ? 10.227 40.781 6.344 1 92.88 23 SER B CA 1
ATOM 1582 C C . SER B 1 23 ? 9.297 40.406 7.484 1 92.88 23 SER B C 1
ATOM 1584 O O . SER B 1 23 ? 8.078 40.375 7.312 1 92.88 23 SER B O 1
ATOM 1586 N N . ALA B 1 24 ? 9.883 40.094 8.656 1 93.56 24 ALA B N 1
ATOM 1587 C CA . ALA B 1 24 ? 9.117 39.688 9.836 1 93.56 24 ALA B CA 1
ATOM 1588 C C . ALA B 1 24 ? 9.812 40.156 11.117 1 93.56 24 ALA B C 1
ATOM 1590 O O . ALA B 1 24 ? 10.859 40.812 11.062 1 93.56 24 ALA B O 1
ATOM 1591 N N . HIS B 1 25 ? 9.219 40 12.25 1 91.44 25 HIS B N 1
ATOM 1592 C CA . HIS B 1 25 ? 9.773 40.344 13.555 1 91.44 25 HIS B CA 1
ATOM 1593 C C . HIS B 1 25 ? 10.305 39.125 14.273 1 91.44 25 HIS B C 1
ATOM 1595 O O . HIS B 1 25 ? 9.57 38.156 14.5 1 91.44 25 HIS B O 1
ATOM 1601 N N . LYS B 1 26 ? 11.539 39.156 14.727 1 90.88 26 LYS B N 1
ATOM 1602 C CA . LYS B 1 26 ? 12.156 38.062 15.477 1 90.88 26 LYS B CA 1
ATOM 1603 C C . LYS B 1 26 ? 11.352 37.719 16.719 1 90.88 26 LYS B C 1
ATOM 1605 O O . LYS B 1 26 ? 11.148 36.562 17.031 1 90.88 26 LYS B O 1
ATOM 1610 N N . SER B 1 27 ? 10.938 38.781 17.344 1 90.19 27 SER B N 1
ATOM 1611 C CA . SER B 1 27 ? 10.242 38.594 18.609 1 90.19 27 SER B CA 1
ATOM 1612 C C . SER B 1 27 ? 8.953 37.812 18.422 1 90.19 27 SER B C 1
ATOM 1614 O O . SER B 1 27 ? 8.617 36.938 19.25 1 90.19 27 SER B O 1
ATOM 1616 N N . LEU B 1 28 ? 8.297 38.094 17.375 1 93.12 28 LEU B N 1
ATOM 1617 C CA . LEU B 1 28 ? 7.047 37.406 17.078 1 93.12 28 LEU B CA 1
ATOM 1618 C C . LEU B 1 28 ? 7.305 35.938 16.797 1 93.12 28 LEU B C 1
ATOM 1620 O O . LEU B 1 28 ? 6.605 35.062 17.328 1 93.12 28 LEU B O 1
ATOM 1624 N N . LEU B 1 29 ? 8.25 35.656 15.953 1 94.19 29 LEU B N 1
ATOM 1625 C CA . LEU B 1 29 ? 8.594 34.281 15.609 1 94.19 29 LEU B CA 1
ATOM 1626 C C . LEU B 1 29 ? 9.008 33.5 16.859 1 94.19 29 LEU B C 1
ATOM 1628 O O . LEU B 1 29 ? 8.523 32.406 17.078 1 94.19 29 LEU B O 1
ATOM 1632 N N . ALA B 1 30 ? 9.828 34.094 17.656 1 93.44 30 ALA B N 1
ATOM 1633 C CA . ALA B 1 30 ? 10.336 33.469 18.859 1 93.44 30 ALA B CA 1
ATOM 1634 C C . ALA B 1 30 ? 9.211 33.219 19.859 1 93.44 30 ALA B C 1
ATOM 1636 O O . ALA B 1 30 ? 9.219 32.219 20.594 1 93.44 30 ALA B O 1
ATOM 1637 N N . ALA B 1 31 ? 8.273 34.094 19.891 1 94.81 31 ALA B N 1
ATOM 1638 C CA . ALA B 1 31 ? 7.184 34 20.859 1 94.81 31 ALA B CA 1
ATOM 1639 C C . ALA B 1 31 ? 6.199 32.906 20.469 1 94.81 31 ALA B C 1
ATOM 1641 O O . ALA B 1 31 ? 5.562 32.312 21.344 1 94.81 31 ALA B O 1
ATOM 1642 N N . ARG B 1 32 ? 6.102 32.656 19.203 1 96.12 32 ARG B N 1
ATOM 1643 C CA . ARG B 1 32 ? 5.008 31.797 18.75 1 96.12 32 ARG B CA 1
ATOM 1644 C C . ARG B 1 32 ? 5.531 30.453 18.281 1 96.12 32 ARG B C 1
ATOM 1646 O O . ARG B 1 32 ? 4.746 29.562 17.938 1 96.12 32 ARG B O 1
ATOM 1653 N N . SER B 1 33 ? 6.793 30.219 18.281 1 96.81 33 SER B N 1
ATOM 1654 C CA . SER B 1 33 ? 7.426 28.984 17.844 1 96.81 33 SER B CA 1
ATOM 1655 C C . SER B 1 33 ? 8.648 28.656 18.688 1 96.81 33 SER B C 1
ATOM 1657 O O . SER B 1 33 ? 9.594 29.438 18.75 1 96.81 33 SER B O 1
ATOM 1659 N N . GLU B 1 34 ? 8.625 27.438 19.219 1 95.06 34 GLU B N 1
ATOM 1660 C CA . GLU B 1 34 ? 9.773 27 20.016 1 95.06 34 GLU B CA 1
ATOM 1661 C C . GLU B 1 34 ? 11.016 26.844 19.141 1 95.06 34 GLU B C 1
ATOM 1663 O O . GLU B 1 34 ? 12.117 27.188 19.562 1 95.06 34 GLU B O 1
ATOM 1668 N N . ILE B 1 35 ? 10.812 26.359 18.016 1 95.69 35 ILE B N 1
ATOM 1669 C CA . ILE B 1 35 ? 11.938 26.141 17.109 1 95.69 35 ILE B CA 1
ATOM 1670 C C . ILE B 1 35 ? 12.508 27.484 16.656 1 95.69 35 ILE B C 1
ATO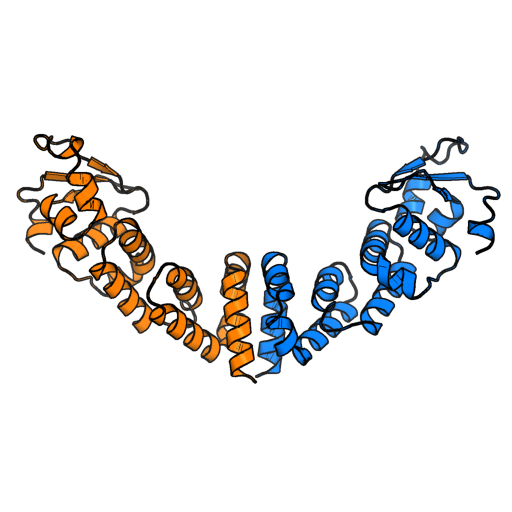M 1672 O O . ILE B 1 35 ? 13.727 27.672 16.656 1 95.69 35 ILE B O 1
ATOM 1676 N N . PHE B 1 36 ? 11.672 28.438 16.328 1 94.5 36 PHE B N 1
ATOM 1677 C CA . PHE B 1 36 ? 12.164 29.75 15.969 1 94.5 36 PHE B CA 1
ATOM 1678 C C . PHE B 1 36 ? 12.844 30.422 17.156 1 94.5 36 PHE B C 1
ATOM 1680 O O . PHE B 1 36 ? 13.852 31.125 16.984 1 94.5 36 PHE B O 1
ATOM 1687 N N . LYS B 1 37 ? 12.305 30.203 18.312 1 94.44 37 LYS B N 1
ATOM 1688 C CA . LYS B 1 37 ? 12.93 30.719 19.516 1 94.44 37 LYS B CA 1
ATOM 1689 C C . LYS B 1 37 ? 14.359 30.219 19.656 1 94.44 37 LYS B C 1
ATOM 1691 O O . LYS B 1 37 ? 15.289 30.984 19.906 1 94.44 37 LYS B O 1
ATOM 1696 N N . ASN B 1 38 ? 14.516 28.953 19.438 1 93.56 38 ASN B N 1
ATOM 1697 C CA . ASN B 1 38 ? 15.828 28.328 19.562 1 93.56 38 ASN B CA 1
ATOM 1698 C C . ASN B 1 38 ? 16.781 28.828 18.469 1 93.56 38 ASN B C 1
ATOM 1700 O O . ASN B 1 38 ? 17.938 29.125 18.75 1 93.56 38 ASN B O 1
ATOM 1704 N N . ILE B 1 39 ? 16.297 28.906 17.312 1 89.56 39 ILE B N 1
ATOM 1705 C CA . ILE B 1 39 ? 17.109 29.359 16.172 1 89.56 39 ILE B CA 1
ATOM 1706 C C . ILE B 1 39 ? 17.594 30.781 16.422 1 89.56 39 ILE B C 1
ATOM 1708 O O . ILE B 1 39 ? 18.766 31.078 16.25 1 89.56 39 ILE B O 1
ATOM 1712 N N . LEU B 1 40 ? 16.75 31.609 16.922 1 88.94 40 LEU B N 1
ATOM 1713 C CA . LEU B 1 40 ? 17.016 33.031 17.047 1 88.94 40 LEU B CA 1
ATOM 1714 C C . LEU B 1 40 ? 17.797 33.312 18.328 1 88.94 40 LEU B C 1
ATOM 1716 O O . LEU B 1 40 ? 18.375 34.406 18.484 1 88.94 40 LEU B O 1
ATOM 1720 N N . SER B 1 41 ? 17.781 32.344 19.188 1 86.88 41 SER B N 1
ATOM 1721 C CA . SER B 1 41 ? 18.547 32.5 20.422 1 86.88 41 SER B CA 1
ATOM 1722 C C . SER B 1 41 ? 20 32.094 20.219 1 86.88 41 SER B C 1
ATOM 1724 O O . SER B 1 41 ? 20.844 32.312 21.078 1 86.88 41 SER B O 1
ATOM 1726 N N . SER B 1 42 ? 20.203 31.438 19.188 1 80.12 42 SER B N 1
ATOM 1727 C CA . SER B 1 42 ? 21.562 31.016 18.938 1 80.12 42 SER B CA 1
ATOM 1728 C C . SER B 1 42 ? 22.469 32.219 18.609 1 80.12 42 SER B C 1
ATOM 1730 O O . SER B 1 42 ? 21.969 33.281 18.203 1 80.12 42 SER B O 1
ATOM 1732 N N . ASP B 1 43 ? 23.734 32.062 18.906 1 64.94 43 ASP B N 1
ATOM 1733 C CA . ASP B 1 43 ? 24.734 33.125 18.875 1 64.94 43 ASP B CA 1
ATOM 1734 C C . ASP B 1 43 ? 24.75 33.812 17.531 1 64.94 43 ASP B C 1
ATOM 1736 O O . ASP B 1 43 ? 25.016 35.031 17.453 1 64.94 43 ASP B O 1
ATOM 1740 N N . ASN B 1 44 ? 24.484 33.094 16.609 1 62.12 44 ASN B N 1
ATOM 1741 C CA . ASN B 1 44 ? 24.516 33.656 15.266 1 62.12 44 ASN B CA 1
ATOM 1742 C C . ASN B 1 44 ? 23.453 34.75 15.078 1 62.12 44 ASN B C 1
ATOM 1744 O O . ASN B 1 44 ? 23.609 35.656 14.273 1 62.12 44 ASN B O 1
ATOM 1748 N N . TRP B 1 45 ? 22.484 34.625 15.945 1 64.44 45 TRP B N 1
ATOM 1749 C CA . TRP B 1 45 ? 21.375 35.562 15.727 1 64.44 45 TRP B CA 1
ATOM 1750 C C . TRP B 1 45 ? 21.297 36.594 16.844 1 64.44 45 TRP B C 1
ATOM 1752 O O . TRP B 1 45 ? 20.531 37.562 16.75 1 64.44 45 TRP B O 1
ATOM 1762 N N . LYS B 1 46 ? 22 36.281 17.953 1 59.25 46 LYS B N 1
ATOM 1763 C CA . LYS B 1 46 ? 22.047 37.219 19.078 1 59.25 46 LYS B CA 1
ATOM 1764 C C . LYS B 1 46 ? 22.812 38.469 18.703 1 59.25 46 LYS B C 1
ATOM 1766 O O . LYS B 1 46 ? 22.609 39.531 19.312 1 59.25 46 LYS B O 1
ATOM 1771 N N . ALA B 1 47 ? 23.688 38.281 17.719 1 57.81 47 ALA B N 1
ATOM 1772 C CA . ALA B 1 47 ? 24.453 39.469 17.359 1 57.81 47 ALA B CA 1
ATOM 1773 C C . ALA B 1 47 ? 23.578 40.531 16.719 1 57.81 47 ALA B C 1
ATOM 1775 O O . ALA B 1 47 ? 22.438 40.25 16.328 1 57.81 47 ALA B O 1
ATOM 1776 N N . GLN B 1 48 ? 23.969 41.781 16.719 1 56.75 48 GLN B N 1
ATOM 1777 C CA . GLN B 1 48 ? 23.234 42.906 16.125 1 56.75 48 GLN B CA 1
ATOM 1778 C C . GLN B 1 48 ? 22.656 42.5 14.766 1 56.75 48 GLN B C 1
ATOM 1780 O O . GLN B 1 48 ? 23.344 41.906 13.945 1 56.75 48 GLN B O 1
ATOM 1785 N N . PRO B 1 49 ? 21.219 42.594 14.766 1 56.56 49 PRO B N 1
ATOM 1786 C CA . PRO B 1 49 ? 20.578 42.25 13.5 1 56.56 49 PRO B CA 1
ATOM 1787 C C . PRO B 1 49 ? 21.25 42.906 12.297 1 56.56 49 PRO B C 1
ATOM 1789 O O . PRO B 1 49 ? 21.656 44.062 12.359 1 56.56 49 PRO B O 1
ATOM 1792 N N . THR B 1 50 ? 21.844 42.125 11.531 1 60.16 50 THR B N 1
ATOM 1793 C CA . THR B 1 50 ? 22.312 42.688 10.266 1 60.16 50 THR B CA 1
ATOM 1794 C C . THR B 1 50 ? 21.219 42.562 9.195 1 60.16 50 THR B C 1
ATOM 1796 O O . THR B 1 50 ? 20.297 41.75 9.32 1 60.16 50 THR B O 1
ATOM 1799 N N . ASP B 1 51 ? 21.078 43.656 8.359 1 60.47 51 ASP B N 1
ATOM 1800 C CA . ASP B 1 51 ? 20.109 43.688 7.258 1 60.47 51 ASP B CA 1
ATOM 1801 C C . ASP B 1 51 ? 20.125 42.375 6.469 1 60.47 51 ASP B C 1
ATOM 1803 O O . ASP B 1 51 ? 19.297 42.188 5.586 1 60.47 51 ASP B O 1
ATOM 1807 N N . THR B 1 52 ? 20.875 41.438 7.176 1 66 52 THR B N 1
ATOM 1808 C CA . THR B 1 52 ? 21.094 40.281 6.312 1 66 52 THR B CA 1
ATOM 1809 C C . THR B 1 52 ? 20.609 39 6.98 1 66 52 THR B C 1
ATOM 1811 O O . THR B 1 52 ? 20.688 37.938 6.398 1 66 52 THR B O 1
ATOM 1814 N N . ASP B 1 53 ? 20.062 39.219 8.109 1 83.06 53 ASP B N 1
ATOM 1815 C CA . ASP B 1 53 ? 19.672 37.969 8.734 1 83.06 53 ASP B CA 1
ATOM 1816 C C . ASP B 1 53 ? 18.484 37.344 8.008 1 83.06 53 ASP B C 1
ATOM 1818 O O . ASP B 1 53 ? 17.406 37.938 7.922 1 83.06 53 ASP B O 1
ATOM 1822 N N . THR B 1 54 ? 18.75 36.219 7.457 1 90.5 54 THR B N 1
ATOM 1823 C CA . THR B 1 54 ? 17.734 35.531 6.641 1 90.5 54 THR B CA 1
ATOM 1824 C C . THR B 1 54 ? 17.578 34.094 7.062 1 90.5 54 THR B C 1
ATOM 1826 O O . THR B 1 54 ? 18.562 33.375 7.281 1 90.5 54 THR B O 1
ATOM 1829 N N . ILE B 1 55 ? 16.391 33.688 7.34 1 92.88 55 ILE B N 1
ATOM 1830 C CA . ILE B 1 55 ? 16.047 32.312 7.535 1 92.88 55 ILE B CA 1
ATOM 1831 C C . ILE B 1 55 ? 15.359 31.75 6.289 1 92.88 55 ILE B C 1
ATOM 1833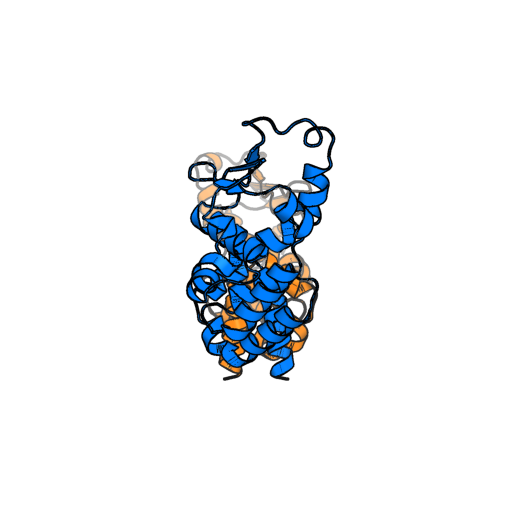 O O . ILE B 1 55 ? 14.383 32.344 5.809 1 92.88 55 ILE B O 1
ATOM 1837 N N . THR B 1 56 ? 15.859 30.641 5.746 1 95.06 56 THR B N 1
ATOM 1838 C CA . THR B 1 56 ? 15.281 30.047 4.547 1 95.06 56 THR B CA 1
ATOM 1839 C C . THR B 1 56 ? 14.266 28.969 4.91 1 95.06 56 THR B C 1
ATOM 1841 O O . THR B 1 56 ? 14.57 28.062 5.684 1 95.06 56 THR B O 1
ATOM 1844 N N . LEU B 1 57 ? 13.031 29.156 4.418 1 96.62 57 LEU B N 1
ATOM 1845 C CA . LEU B 1 57 ? 11.977 28.156 4.535 1 96.62 57 LEU B CA 1
ATOM 1846 C C . LEU B 1 57 ? 11.625 27.578 3.172 1 96.62 57 LEU B C 1
ATOM 1848 O O . LEU B 1 57 ? 10.547 27.844 2.633 1 96.62 57 LEU B O 1
ATOM 1852 N N . SER B 1 58 ? 12.414 26.656 2.701 1 96.12 58 SER B N 1
ATOM 1853 C CA . SER B 1 58 ? 12.391 26.172 1.325 1 96.12 58 SER B CA 1
ATOM 1854 C C . SER B 1 58 ? 11.164 25.312 1.063 1 96.12 58 SER B C 1
ATOM 1856 O O . SER B 1 58 ? 10.797 25.062 -0.089 1 96.12 58 SER B O 1
ATOM 1858 N N . GLU B 1 59 ? 10.531 24.922 2.076 1 96.12 59 GLU B N 1
ATOM 1859 C CA . GLU B 1 59 ? 9.383 24.031 1.897 1 96.12 59 GLU B CA 1
ATOM 1860 C C . GLU B 1 59 ? 8.109 24.828 1.653 1 96.12 59 GLU B C 1
ATOM 1862 O O . GLU B 1 59 ? 7.082 24.266 1.265 1 96.12 59 GLU B O 1
ATOM 1867 N N . LEU B 1 60 ? 8.195 26.141 1.873 1 98 60 LEU B N 1
ATOM 1868 C CA . LEU B 1 60 ? 6.992 26.953 1.757 1 98 60 LEU B CA 1
ATOM 1869 C C . LEU B 1 60 ? 7.078 27.875 0.541 1 98 60 LEU B C 1
ATOM 1871 O O . LEU B 1 60 ? 8.117 28.5 0.297 1 98 60 LEU B O 1
ATOM 1875 N N . SER B 1 61 ? 6.016 27.906 -0.212 1 98.19 61 SER B N 1
ATOM 1876 C CA . SER B 1 61 ? 5.879 28.938 -1.244 1 98.19 61 SER B CA 1
ATOM 1877 C C . SER B 1 61 ? 5.652 30.312 -0.63 1 98.19 61 SER B C 1
ATOM 1879 O O . SER B 1 61 ? 5.418 30.422 0.575 1 98.19 61 SER B O 1
ATOM 1881 N N . THR B 1 62 ? 5.656 31.266 -1.524 1 98 62 THR B N 1
ATOM 1882 C CA . THR B 1 62 ? 5.418 32.656 -1.089 1 98 62 THR B CA 1
ATOM 1883 C C . THR B 1 62 ? 4.043 32.781 -0.437 1 98 62 THR B C 1
ATOM 1885 O O . THR B 1 62 ? 3.918 33.344 0.65 1 98 62 THR B O 1
ATOM 1888 N N . GLU B 1 63 ? 3.004 32.219 -1.015 1 97.62 63 GLU B N 1
ATOM 1889 C CA . GLU B 1 63 ? 1.642 32.281 -0.499 1 97.62 63 GLU B CA 1
ATOM 1890 C C . GLU B 1 63 ? 1.507 31.547 0.831 1 97.62 63 GLU B C 1
ATOM 1892 O O . GLU B 1 63 ? 0.854 32.031 1.755 1 97.62 63 GLU B O 1
ATOM 1897 N N . GLU B 1 64 ? 2.109 30.469 0.897 1 98.12 64 GLU B N 1
ATOM 1898 C CA . GLU B 1 64 ? 2.08 29.672 2.125 1 98.12 64 GLU B CA 1
ATOM 1899 C C . GLU B 1 64 ? 2.797 30.391 3.264 1 98.12 64 GLU B C 1
ATOM 1901 O O . GLU B 1 64 ? 2.307 30.422 4.395 1 98.12 64 GLU B O 1
ATOM 1906 N N . LEU B 1 65 ? 3.957 30.953 2.938 1 98.06 65 LEU B N 1
ATOM 1907 C CA . LEU B 1 65 ? 4.715 31.688 3.943 1 98.06 65 LEU B CA 1
ATOM 1908 C C . LEU B 1 65 ? 3.947 32.906 4.414 1 98.06 65 LEU B C 1
ATOM 1910 O O . LEU B 1 65 ? 3.914 33.219 5.609 1 98.06 65 LEU B O 1
ATOM 1914 N N . GLU B 1 66 ? 3.311 33.562 3.523 1 97.06 66 GLU B N 1
ATOM 1915 C CA . GLU B 1 66 ? 2.482 34.719 3.887 1 97.06 66 GLU B CA 1
ATOM 1916 C C . GLU B 1 66 ? 1.344 34.281 4.812 1 97.06 66 GLU B C 1
ATOM 1918 O O . GLU B 1 66 ? 1.043 35 5.785 1 97.06 66 GLU B O 1
ATOM 1923 N N . SER B 1 67 ? 0.743 33.219 4.5 1 97.88 67 SER B N 1
ATOM 1924 C CA . SER B 1 67 ? -0.335 32.719 5.34 1 97.88 67 SER B CA 1
ATOM 1925 C C . SER B 1 67 ? 0.177 32.344 6.727 1 97.88 67 SER B C 1
ATOM 1927 O O . SER B 1 67 ? -0.48 32.594 7.734 1 97.88 67 SER B O 1
ATOM 1929 N N . LEU B 1 68 ? 1.317 31.719 6.781 1 98.12 68 LEU B N 1
ATOM 1930 C CA . LEU B 1 68 ? 1.932 31.375 8.062 1 98.12 68 LEU B CA 1
ATOM 1931 C C . LEU B 1 68 ? 2.164 32.625 8.906 1 98.12 68 LEU B C 1
ATOM 1933 O O . LEU B 1 68 ? 1.758 32.688 10.062 1 98.12 68 LEU B O 1
ATOM 1937 N N . LEU B 1 69 ? 2.74 33.625 8.289 1 96.88 69 LEU B N 1
ATOM 1938 C CA . LEU B 1 69 ? 3.047 34.875 9.008 1 96.88 69 LEU B CA 1
ATOM 1939 C C . LEU B 1 69 ? 1.768 35.562 9.445 1 96.88 69 LEU B C 1
ATOM 1941 O O . LEU B 1 69 ? 1.689 36.094 10.57 1 96.88 69 LEU B O 1
ATOM 1945 N N . GLU B 1 70 ? 0.838 35.594 8.562 1 96.69 70 GLU B N 1
ATOM 1946 C CA . GLU B 1 70 ? -0.443 36.188 8.938 1 96.69 70 GLU B CA 1
ATOM 1947 C C . GLU B 1 70 ? -1.021 35.5 10.18 1 96.69 70 GLU B C 1
ATOM 1949 O O . GLU B 1 70 ? -1.502 36.188 11.086 1 96.69 70 GLU B O 1
ATOM 1954 N N . PHE B 1 71 ? -0.977 34.219 10.219 1 97.19 71 PHE B N 1
ATOM 1955 C CA . PHE B 1 71 ? -1.469 33.5 11.375 1 97.19 71 PHE B CA 1
ATOM 1956 C C . PHE B 1 71 ? -0.662 33.844 12.625 1 97.19 71 PHE B C 1
ATOM 1958 O O . PHE B 1 71 ? -1.229 34.062 13.695 1 97.19 71 PHE B O 1
ATOM 1965 N N . LEU B 1 72 ? 0.651 33.875 12.461 1 96.38 72 LEU B N 1
ATOM 1966 C CA . LEU B 1 72 ? 1.499 34.156 13.609 1 96.38 72 LEU B CA 1
ATOM 1967 C C . LEU B 1 72 ? 1.214 35.562 14.156 1 96.38 72 LEU B C 1
ATOM 1969 O O . LEU B 1 72 ? 1.279 35.781 15.367 1 96.38 72 LEU B O 1
ATOM 1973 N N . TYR B 1 73 ? 0.917 36.406 13.266 1 93.94 73 TYR B N 1
ATOM 1974 C CA . TYR B 1 73 ? 0.715 37.812 13.672 1 93.94 73 TYR B CA 1
ATOM 1975 C C . TYR B 1 73 ? -0.692 38 14.219 1 93.94 73 TYR B C 1
ATOM 1977 O O . TYR B 1 73 ? -0.893 38.781 15.148 1 93.94 73 TYR B O 1
ATOM 1985 N N . THR B 1 74 ? -1.694 37.312 13.695 1 94.81 74 THR B N 1
ATOM 1986 C CA . THR B 1 74 ? -3.076 37.656 14.016 1 94.81 74 THR B CA 1
ATOM 1987 C C . THR B 1 74 ? -3.719 36.562 14.852 1 94.81 74 THR B C 1
ATOM 1989 O O . THR B 1 74 ? -4.742 36.781 15.5 1 94.81 74 THR B O 1
ATOM 1992 N N . GLY B 1 75 ? -3.193 35.375 14.844 1 94.38 75 GLY B N 1
ATOM 1993 C CA . GLY B 1 75 ? -3.754 34.25 15.562 1 94.38 75 GLY B CA 1
ATOM 1994 C C . GLY B 1 75 ? -4.879 33.562 14.805 1 94.38 75 GLY B C 1
ATOM 1995 O O . GLY B 1 75 ? -5.547 32.688 15.344 1 94.38 75 GLY B O 1
ATOM 1996 N N . ASP B 1 76 ? -5.051 34.062 13.562 1 93.88 76 ASP B N 1
ATOM 1997 C CA . ASP B 1 76 ? -6.145 33.5 12.773 1 93.88 76 ASP B CA 1
ATOM 1998 C C . ASP B 1 76 ? -5.871 33.656 11.273 1 93.88 76 ASP B C 1
ATOM 2000 O O . ASP B 1 76 ? -4.93 34.344 10.875 1 93.88 76 ASP B O 1
ATOM 2004 N N . LEU B 1 77 ? -6.66 32.781 10.469 1 95.31 77 LEU B N 1
ATOM 2005 C CA . LEU B 1 77 ? -6.605 32.844 9.008 1 95.31 77 LEU B CA 1
ATOM 2006 C C . LEU B 1 77 ? -8.008 32.75 8.406 1 95.31 77 LEU B C 1
ATOM 2008 O O . LEU B 1 77 ? -8.859 32.031 8.93 1 95.31 77 LEU B O 1
ATOM 2012 N N . PRO B 1 78 ? -8.188 33.5 7.328 1 94.38 78 PRO B N 1
ATOM 2013 C CA . PRO B 1 78 ? -9.445 33.312 6.594 1 94.38 78 PRO B CA 1
ATOM 2014 C C . PRO B 1 78 ? -9.617 31.891 6.078 1 94.38 78 PRO B C 1
ATOM 2016 O O . PRO B 1 78 ? -8.625 31.219 5.777 1 94.38 78 PRO B O 1
ATOM 2019 N N . ALA B 1 79 ? -10.922 31.516 5.91 1 91.5 79 ALA B N 1
ATOM 2020 C CA . ALA B 1 79 ? -11.273 30.156 5.539 1 91.5 79 ALA B CA 1
ATOM 2021 C C . ALA B 1 79 ? -10.664 29.781 4.188 1 91.5 79 ALA B C 1
ATOM 2023 O O . ALA B 1 79 ? -10.227 28.641 3.994 1 91.5 79 ALA B O 1
ATOM 2024 N N . ASP B 1 80 ? -10.664 30.688 3.307 1 94.62 80 ASP B N 1
ATOM 2025 C CA . ASP B 1 80 ? -10.148 30.422 1.969 1 94.62 80 ASP B CA 1
ATOM 2026 C C . ASP B 1 80 ? -8.641 30.141 2.002 1 94.62 80 ASP B C 1
ATOM 2028 O O . ASP B 1 80 ? -8.141 29.328 1.232 1 94.62 80 ASP B O 1
ATOM 2032 N N . LYS B 1 81 ? -7.922 30.812 2.934 1 94.56 81 LYS B N 1
ATOM 2033 C CA . LYS B 1 81 ? -6.488 30.578 3.068 1 94.56 81 LYS B CA 1
ATOM 2034 C C . LYS B 1 81 ? -6.215 29.219 3.711 1 94.56 81 LYS B C 1
ATOM 2036 O O . LYS B 1 81 ? -5.289 28.516 3.307 1 94.56 81 LYS B O 1
ATOM 2041 N N . PHE B 1 82 ? -7.031 28.891 4.715 1 94.06 82 PHE B N 1
ATOM 2042 C CA . PHE B 1 82 ? -6.906 27.531 5.25 1 94.06 82 PHE B CA 1
ATOM 2043 C C . PHE B 1 82 ? -7.164 26.5 4.168 1 94.06 82 PHE B C 1
ATOM 2045 O O . PHE B 1 82 ? -6.391 25.547 4.016 1 94.06 82 PHE B O 1
ATOM 2052 N N . LYS B 1 83 ? -8.195 26.688 3.447 1 93 83 LYS B N 1
ATOM 2053 C CA . LYS B 1 83 ? -8.57 25.75 2.385 1 93 83 LYS B CA 1
ATOM 2054 C C . LYS B 1 83 ? -7.418 25.547 1.411 1 93 83 LYS B C 1
ATOM 2056 O O . LYS B 1 83 ? -7.113 24.406 1.046 1 93 83 LYS B O 1
ATOM 2061 N N . ASN B 1 84 ? -6.738 26.547 1.09 1 95.69 84 ASN B N 1
ATOM 2062 C CA . ASN B 1 84 ? -5.727 26.5 0.039 1 95.69 84 ASN B CA 1
ATOM 2063 C C . ASN B 1 84 ? -4.395 25.984 0.569 1 95.69 84 ASN B C 1
ATOM 2065 O O . ASN B 1 84 ? -3.609 25.391 -0.177 1 95.69 84 ASN B O 1
ATOM 2069 N N . HIS B 1 85 ? -4.164 26.156 1.917 1 96.56 85 HIS B N 1
ATOM 2070 C CA . HIS B 1 85 ? -2.789 25.953 2.361 1 96.56 85 HIS B CA 1
ATOM 2071 C C . HIS B 1 85 ? -2.73 25.094 3.619 1 96.56 85 HIS B C 1
ATOM 2073 O O . HIS B 1 85 ? -1.691 25.016 4.277 1 96.56 85 HIS B O 1
ATOM 2079 N N . VAL B 1 86 ? -3.848 24.422 3.953 1 95.25 86 VAL B N 1
ATOM 2080 C CA . VAL B 1 86 ? -3.941 23.766 5.254 1 95.25 86 VAL B CA 1
ATOM 2081 C C . VAL B 1 86 ? -2.85 22.703 5.375 1 95.25 86 VAL B C 1
ATOM 2083 O O . VAL B 1 86 ? -2.24 22.547 6.434 1 95.25 86 VAL B O 1
ATOM 2086 N N . TYR B 1 87 ? -2.51 21.984 4.367 1 92.81 87 TYR B N 1
ATOM 2087 C CA . TYR B 1 87 ? -1.532 20.906 4.457 1 92.81 87 TYR B CA 1
ATOM 2088 C C . TYR B 1 87 ? -0.125 21.469 4.652 1 92.81 87 TYR B C 1
ATOM 2090 O O . TYR B 1 87 ? 0.629 20.969 5.496 1 92.81 87 TYR B O 1
ATOM 2098 N N . ALA B 1 88 ? 0.198 22.453 3.928 1 95.44 88 ALA B N 1
ATOM 2099 C CA . ALA B 1 88 ? 1.494 23.109 4.082 1 95.44 88 ALA B CA 1
ATOM 2100 C C . ALA B 1 88 ? 1.617 23.75 5.461 1 95.44 88 ALA B C 1
ATOM 2102 O O . ALA B 1 88 ? 2.674 23.688 6.094 1 95.44 88 ALA B O 1
ATOM 2103 N N . LEU B 1 89 ? 0.543 24.344 5.895 1 96.75 89 LEU B N 1
ATOM 2104 C CA . LEU B 1 89 ? 0.541 25 7.199 1 96.75 89 LEU B CA 1
ATOM 2105 C C . LEU B 1 89 ? 0.657 23.969 8.32 1 96.75 89 LEU B C 1
ATOM 2107 O O . LEU B 1 89 ? 1.354 24.203 9.312 1 96.75 89 LEU B O 1
ATOM 2111 N N . CYS B 1 90 ? -0.003 22.859 8.164 1 93.5 90 CYS B N 1
ATOM 2112 C CA . CYS B 1 90 ? 0.094 21.781 9.141 1 93.5 90 CYS B CA 1
ATOM 2113 C C . CYS B 1 90 ? 1.525 21.281 9.25 1 93.5 90 CYS B C 1
ATOM 2115 O O . CYS B 1 90 ? 2.045 21.094 10.352 1 93.5 90 CYS B O 1
ATOM 2117 N N . ALA B 1 91 ? 2.125 21.062 8.148 1 92.81 91 ALA B N 1
ATOM 2118 C CA . ALA B 1 91 ? 3.51 20.609 8.133 1 92.81 91 ALA B CA 1
ATOM 2119 C C . ALA B 1 91 ? 4.438 21.641 8.773 1 92.81 91 ALA B C 1
ATOM 2121 O O . ALA B 1 91 ? 5.332 21.281 9.547 1 92.81 91 ALA B O 1
ATOM 2122 N N . ALA B 1 92 ? 4.238 22.828 8.484 1 95.81 92 ALA B N 1
ATOM 2123 C CA . ALA B 1 92 ? 5.043 23.906 9.062 1 95.81 92 ALA B CA 1
ATOM 2124 C C . ALA B 1 92 ? 4.836 23.984 10.578 1 95.81 92 ALA B C 1
ATOM 2126 O O . ALA B 1 92 ? 5.793 24.172 11.328 1 95.81 92 ALA B O 1
ATOM 2127 N N . ALA B 1 93 ? 3.582 23.891 10.977 1 95.25 93 ALA B N 1
ATOM 2128 C CA . ALA B 1 93 ? 3.258 23.922 12.398 1 95.25 93 ALA B CA 1
ATOM 2129 C C . ALA B 1 93 ? 4 22.828 13.156 1 95.25 93 ALA B C 1
ATOM 2131 O O . ALA B 1 93 ? 4.5 23.047 14.258 1 95.25 93 ALA B O 1
ATOM 2132 N N . ASP B 1 94 ? 4.07 21.688 12.594 1 91.81 94 ASP B N 1
ATOM 2133 C CA . ASP B 1 94 ? 4.785 20.562 13.195 1 91.81 94 ASP B CA 1
ATOM 2134 C C . ASP B 1 94 ? 6.293 20.797 13.18 1 91.81 94 ASP B C 1
ATOM 2136 O O . ASP B 1 94 ? 6.961 20.672 14.203 1 91.81 94 ASP B O 1
ATOM 2140 N N . LYS B 1 95 ? 6.84 21.188 12.094 1 94.12 95 LYS B N 1
ATOM 2141 C CA . LYS B 1 95 ? 8.273 21.375 11.922 1 94.12 95 LYS B CA 1
ATOM 2142 C C . LYS B 1 95 ? 8.797 22.484 12.836 1 94.12 95 LYS B C 1
ATOM 2144 O O . LYS B 1 95 ? 9.875 22.344 13.422 1 94.12 95 LYS B O 1
ATOM 2149 N N . TYR B 1 96 ? 8.039 23.547 12.938 1 96.12 96 TYR B N 1
ATOM 2150 C CA . TYR B 1 96 ? 8.516 24.703 13.68 1 96.12 96 TYR B CA 1
ATOM 2151 C C . TYR B 1 96 ? 7.871 24.766 15.062 1 96.12 96 TYR B C 1
ATOM 2153 O O . TYR B 1 96 ? 8.047 25.75 15.789 1 96.12 96 TYR B O 1
ATOM 2161 N N . GLU B 1 97 ? 7.094 23.734 15.414 1 95.06 97 GLU B N 1
ATOM 2162 C CA . GLU B 1 97 ? 6.469 23.578 16.734 1 95.06 97 GLU B CA 1
ATOM 2163 C C . GLU B 1 97 ? 5.621 24.797 17.078 1 95.06 97 GLU B C 1
ATOM 2165 O O . GLU B 1 97 ? 5.902 25.484 18.062 1 95.06 97 GLU B O 1
ATOM 2170 N N . ILE B 1 98 ? 4.637 24.984 16.359 1 96 98 ILE B N 1
ATOM 2171 C CA . ILE B 1 98 ? 3.658 26.047 16.562 1 96 98 ILE B CA 1
ATOM 2172 C C . ILE B 1 98 ? 2.316 25.453 16.984 1 96 98 ILE B C 1
ATOM 2174 O O . ILE B 1 98 ? 1.422 25.281 16.141 1 96 98 ILE B O 1
ATOM 2178 N N . PRO B 1 99 ? 2.086 25.312 18.234 1 93.62 99 PRO B N 1
ATOM 2179 C CA . PRO B 1 99 ? 0.944 24.531 18.719 1 93.62 99 PRO B CA 1
ATOM 2180 C C . PRO B 1 99 ? -0.398 25.156 18.344 1 93.62 99 PRO B C 1
ATOM 2182 O O . PRO B 1 99 ? -1.33 24.438 17.953 1 93.62 99 PRO B O 1
ATOM 2185 N N . TYR B 1 100 ? -0.539 26.469 18.438 1 94.88 100 TYR B N 1
ATOM 2186 C CA . TYR B 1 100 ? -1.822 27.094 18.141 1 94.88 100 TYR B CA 1
ATOM 2187 C C . TYR B 1 100 ? -2.189 26.953 16.672 1 94.88 100 TYR B C 1
ATOM 2189 O O . TYR B 1 100 ? -3.363 26.797 16.328 1 94.88 100 TYR B O 1
ATOM 2197 N N . LEU B 1 101 ? -1.2 27.062 15.836 1 95.94 101 LEU B N 1
ATOM 2198 C CA . LEU B 1 101 ? -1.451 26.844 14.414 1 95.94 101 LEU B CA 1
ATOM 2199 C C . LEU B 1 101 ? -1.854 25.391 14.156 1 95.94 101 LEU B C 1
ATOM 2201 O O . LEU B 1 101 ? -2.758 25.125 13.367 1 95.94 101 LEU B O 1
ATOM 2205 N N . GLN B 1 102 ? -1.187 24.5 14.805 1 93.06 102 GLN B N 1
ATOM 2206 C CA . GLN B 1 102 ? -1.512 23.094 14.688 1 93.06 102 GLN B CA 1
ATOM 2207 C C . GLN B 1 102 ? -2.971 22.828 15.055 1 93.06 102 GLN B C 1
ATOM 2209 O O . GLN B 1 102 ? -3.686 22.141 14.32 1 93.06 102 GLN B O 1
ATOM 2214 N N . GLU B 1 103 ? -3.363 23.359 16.141 1 93.06 103 GLU B N 1
ATOM 2215 C CA . GLU B 1 103 ? -4.734 23.203 16.609 1 93.06 103 GLU B CA 1
ATOM 2216 C C . GLU B 1 103 ? -5.734 23.797 15.625 1 93.06 103 GLU B C 1
ATOM 2218 O O . GLU B 1 103 ? -6.785 23.203 15.367 1 93.06 103 GLU B O 1
ATOM 2223 N N . SER B 1 104 ? -5.395 24.953 15.117 1 95.12 104 SER B N 1
ATOM 2224 C CA . SER B 1 104 ? -6.281 25.625 14.18 1 95.12 104 SER B CA 1
ATOM 2225 C C . SER B 1 104 ? -6.406 24.844 12.875 1 95.12 104 SER B C 1
ATOM 2227 O O . SER B 1 104 ? -7.496 24.734 12.312 1 95.12 104 SER B O 1
ATOM 2229 N N . CYS B 1 105 ? -5.301 24.281 12.414 1 94.12 105 CYS B N 1
ATOM 2230 C CA . CYS B 1 105 ? -5.324 23.453 11.219 1 94.12 105 CYS B CA 1
ATOM 2231 C C . CYS B 1 105 ? -6.188 22.219 11.438 1 94.12 105 CYS B C 1
ATOM 2233 O O . CYS B 1 105 ? -6.992 21.859 10.578 1 94.12 105 CYS B O 1
ATOM 2235 N N . GLU B 1 106 ? -6.023 21.562 12.555 1 92.81 106 GLU B N 1
ATOM 2236 C CA . GLU B 1 106 ? -6.816 20.375 12.883 1 92.81 106 GLU B CA 1
ATOM 2237 C C . GLU B 1 106 ? -8.305 20.703 12.898 1 92.81 106 GLU B C 1
ATOM 2239 O O . GLU B 1 106 ? -9.117 19.953 12.352 1 92.81 106 GLU B O 1
ATOM 2244 N N . ARG B 1 107 ? -8.594 21.766 13.57 1 92.88 107 ARG B N 1
ATOM 2245 C CA . ARG B 1 107 ? -9.984 22.203 13.641 1 92.88 107 ARG B CA 1
ATOM 2246 C C . ARG B 1 107 ? -10.562 22.438 12.25 1 92.88 107 ARG B C 1
ATOM 2248 O O . ARG B 1 107 ? -11.688 22.031 11.961 1 92.88 107 ARG B O 1
ATOM 2255 N N . TYR B 1 108 ? -9.836 23.094 11.461 1 95 108 TYR B N 1
ATOM 2256 C CA . TYR B 1 108 ? -10.289 23.344 10.102 1 95 108 TYR B CA 1
ATOM 2257 C C . TYR B 1 108 ? -10.523 22.031 9.359 1 95 108 TYR B C 1
ATOM 2259 O O . TYR B 1 108 ? -11.562 21.844 8.719 1 95 108 TYR B O 1
ATOM 2267 N N . MET B 1 109 ? -9.555 21.094 9.414 1 93.94 109 MET B N 1
ATOM 2268 C CA . MET B 1 109 ? -9.648 19.812 8.711 1 93.94 109 MET B CA 1
ATOM 2269 C C . MET B 1 109 ? -10.852 19.016 9.195 1 93.94 109 MET B C 1
ATOM 2271 O O . MET B 1 109 ? -11.57 18.406 8.398 1 93.94 109 MET B O 1
ATOM 2275 N N . LEU B 1 110 ? -11.055 19 10.5 1 93.75 110 LEU B N 1
ATOM 2276 C CA . LEU B 1 110 ? -12.195 18.297 11.078 1 93.75 110 LEU B CA 1
ATOM 2277 C C . LEU B 1 110 ? -13.508 18.844 10.547 1 93.75 110 LEU B C 1
ATOM 2279 O O . LEU B 1 110 ? -14.422 18.078 10.219 1 93.75 110 LEU B O 1
ATOM 2283 N N . ASN B 1 111 ? -13.555 20.156 10.414 1 94.88 111 ASN B N 1
ATOM 2284 C CA . ASN B 1 111 ? -14.789 20.828 10.023 1 94.88 111 ASN B CA 1
ATOM 2285 C C . ASN B 1 111 ? -15.008 20.75 8.516 1 94.88 111 ASN B C 1
ATOM 2287 O O . ASN B 1 111 ? -16.125 20.984 8.031 1 94.88 111 ASN B O 1
ATOM 2291 N N . SER B 1 112 ? -14.016 20.391 7.82 1 94.94 112 SER B N 1
ATOM 2292 C CA . SER B 1 112 ? -14.117 20.422 6.367 1 94.94 112 SER B CA 1
ATOM 2293 C C . SER B 1 112 ? -14.062 19.031 5.766 1 94.94 112 SER B C 1
ATOM 2295 O O . SER B 1 112 ? -13.945 18.875 4.551 1 94.94 112 SER B O 1
ATOM 2297 N N . LEU B 1 113 ? -14.141 18 6.539 1 95.62 113 LEU B N 1
ATOM 2298 C CA . LEU B 1 113 ? -13.992 16.625 6.098 1 95.62 113 LEU B CA 1
ATOM 2299 C C . LEU B 1 113 ? -15.039 16.266 5.051 1 95.62 113 LEU B C 1
ATOM 2301 O O . LEU B 1 113 ? -16.219 16.562 5.227 1 95.62 113 LEU B O 1
ATOM 2305 N N . ASN B 1 114 ? -14.633 15.641 3.984 1 95.69 114 ASN B N 1
ATOM 2306 C CA . ASN B 1 114 ? -15.508 15.094 2.947 1 95.69 114 ASN B CA 1
ATOM 2307 C C . ASN B 1 114 ? -14.82 13.977 2.174 1 95.69 114 ASN B C 1
ATOM 2309 O O . ASN B 1 114 ? -13.664 13.648 2.432 1 95.69 114 ASN B O 1
ATOM 2313 N N . ALA B 1 115 ? -15.484 13.375 1.162 1 94.75 115 ALA B N 1
ATOM 2314 C CA . ALA B 1 115 ? -15 12.195 0.463 1 94.75 115 ALA B CA 1
ATOM 2315 C C . ALA B 1 115 ? -13.742 12.508 -0.341 1 94.75 115 ALA B C 1
ATOM 2317 O O . ALA B 1 115 ? -12.891 11.633 -0.537 1 94.75 115 ALA B O 1
ATOM 2318 N N . SER B 1 116 ? -13.586 13.742 -0.71 1 94.31 116 SER B N 1
ATOM 2319 C CA . SER B 1 116 ? -12.484 14.117 -1.589 1 94.31 116 SER B CA 1
ATOM 2320 C C . SER B 1 116 ? -11.211 14.383 -0.793 1 94.31 116 SER B C 1
ATOM 2322 O O . SER B 1 116 ? -10.102 14.281 -1.328 1 94.31 116 SER B O 1
ATOM 2324 N N . ASN B 1 117 ? -11.391 14.734 0.509 1 95.12 117 ASN B N 1
ATOM 2325 C CA . ASN B 1 117 ? -10.188 15.125 1.236 1 95.12 117 ASN B CA 1
ATOM 2326 C C . ASN B 1 117 ? -9.914 14.188 2.408 1 95.12 117 ASN B C 1
ATOM 2328 O O . ASN B 1 117 ? -8.859 14.273 3.043 1 95.12 117 ASN B O 1
ATOM 2332 N N . ALA B 1 118 ? -10.789 13.234 2.676 1 97 118 ALA B N 1
ATOM 2333 C CA . ALA B 1 118 ? -10.719 12.398 3.875 1 97 118 ALA B CA 1
ATOM 2334 C C . ALA B 1 118 ? -9.422 11.602 3.91 1 97 118 ALA B C 1
ATOM 2336 O O . ALA B 1 118 ? -8.781 11.484 4.961 1 97 118 ALA B O 1
ATOM 2337 N N . LEU B 1 119 ? -9.039 11.047 2.807 1 97.25 119 LEU B N 1
ATOM 2338 C CA . LEU B 1 119 ? -7.824 10.25 2.762 1 97.25 119 LEU B CA 1
ATOM 2339 C C . LEU B 1 119 ? -6.594 11.117 3.006 1 97.25 119 LEU B C 1
ATOM 2341 O O . LEU B 1 119 ? -5.66 10.695 3.693 1 97.25 119 LEU B O 1
ATOM 2345 N N . ASP B 1 120 ? -6.578 12.344 2.465 1 94.5 120 ASP B N 1
ATOM 2346 C CA . ASP B 1 120 ? -5.484 13.281 2.711 1 94.5 120 ASP B CA 1
ATOM 2347 C C . ASP B 1 120 ? -5.391 13.633 4.191 1 94.5 120 ASP B C 1
ATOM 2349 O O . ASP B 1 120 ? -4.293 13.695 4.754 1 94.5 120 ASP B O 1
ATOM 2353 N N . VAL B 1 121 ? -6.527 13.867 4.734 1 95.06 121 VAL B N 1
ATOM 2354 C CA . VAL B 1 121 ? -6.574 14.227 6.148 1 95.06 121 VAL B CA 1
ATOM 2355 C C . VAL B 1 121 ? -6.078 13.055 6.996 1 95.06 121 VAL B C 1
ATOM 2357 O O . VAL B 1 121 ? -5.324 13.25 7.953 1 95.06 121 VAL B O 1
ATOM 2360 N N . LEU B 1 122 ? -6.445 11.828 6.652 1 95.62 122 LEU B N 1
ATOM 2361 C CA . LEU B 1 122 ? -5.961 10.656 7.375 1 95.62 122 LEU B CA 1
ATOM 2362 C C . LEU B 1 122 ? -4.441 10.555 7.285 1 95.62 122 LEU B C 1
ATOM 2364 O O . LEU B 1 122 ? -3.775 10.258 8.281 1 95.62 122 LEU B O 1
ATOM 2368 N N . ASP B 1 123 ? -3.889 10.828 6.184 1 92.88 123 ASP B N 1
ATOM 2369 C CA . ASP B 1 123 ? -2.447 10.766 5.961 1 92.88 123 ASP B CA 1
ATOM 2370 C C . ASP B 1 123 ? -1.71 11.758 6.855 1 92.88 123 ASP B C 1
ATOM 2372 O O . ASP B 1 123 ? -0.678 11.422 7.441 1 92.88 123 ASP B O 1
ATOM 2376 N N . ILE B 1 124 ? -2.273 12.938 6.969 1 88.94 124 ILE B N 1
ATOM 2377 C CA . ILE B 1 124 ? -1.624 13.984 7.754 1 88.94 124 ILE B CA 1
ATOM 2378 C C . ILE B 1 124 ? -1.852 13.734 9.242 1 88.94 124 ILE B C 1
ATOM 2380 O O . ILE B 1 124 ? -1.061 14.172 10.078 1 88.94 124 ILE B O 1
ATOM 2384 N N . SER B 1 125 ? -2.91 13.062 9.555 1 90.62 125 SER B N 1
ATOM 2385 C CA . SER B 1 125 ? -3.285 12.844 10.953 1 90.62 125 SER B CA 1
ATOM 2386 C C . SER B 1 125 ? -2.221 12.039 11.688 1 90.62 125 SER B C 1
ATOM 2388 O O . SER B 1 125 ? -2.143 12.086 12.914 1 90.62 125 SER B O 1
ATOM 2390 N N . ILE B 1 126 ? -1.375 11.336 10.984 1 83.88 126 ILE B N 1
ATOM 2391 C CA . ILE B 1 126 ? -0.327 10.523 11.594 1 83.88 126 ILE B CA 1
ATOM 2392 C C . ILE B 1 126 ? 0.721 11.43 12.234 1 83.88 126 ILE B C 1
ATOM 2394 O O . ILE B 1 126 ? 1.414 11.023 13.172 1 83.88 126 ILE B O 1
ATOM 2398 N N . LEU B 1 127 ? 0.83 12.602 11.672 1 75.94 127 LEU B N 1
ATOM 2399 C CA . LEU B 1 127 ? 1.804 13.562 12.172 1 75.94 127 LEU B CA 1
ATOM 2400 C C . LEU B 1 127 ? 1.349 14.156 13.508 1 75.94 127 LEU B C 1
ATOM 2402 O O . LEU B 1 127 ? 2.129 14.812 14.195 1 75.94 127 LEU B O 1
ATOM 2406 N N . TYR B 1 128 ? 0.173 13.828 13.906 1 75.69 128 TYR B N 1
ATOM 2407 C CA . TYR B 1 128 ? -0.403 14.547 15.039 1 75.69 128 TYR B CA 1
ATOM 2408 C C . TYR B 1 128 ? -0.499 13.648 16.266 1 75.69 128 TYR B C 1
ATOM 2410 O O . TYR B 1 128 ? -0.906 12.492 16.172 1 75.69 128 TYR B O 1
ATOM 2418 N N . PRO B 1 129 ? 0.074 14.188 17.25 1 63.47 129 PRO B N 1
ATOM 2419 C CA . PRO B 1 129 ? 0.011 13.453 18.516 1 63.47 129 PRO B CA 1
ATOM 2420 C C . PRO B 1 129 ? -1.42 13.125 18.922 1 63.47 129 PRO B C 1
ATOM 2422 O O . PRO B 1 129 ? -1.656 12.109 19.594 1 63.47 129 PRO B O 1
ATOM 2425 N N . LYS B 1 130 ? -2.275 14.195 18.672 1 67.62 130 LYS B N 1
ATOM 2426 C CA . LYS B 1 130 ? -3.635 14.008 19.172 1 67.62 130 LYS B CA 1
ATOM 2427 C C . LYS B 1 130 ? -4.391 12.984 18.328 1 67.62 130 LYS B C 1
ATOM 2429 O O . LYS B 1 130 ? -4.473 13.117 17.109 1 67.62 130 LYS B O 1
ATOM 2434 N N . LYS B 1 131 ? -4.879 11.992 18.844 1 77.81 131 LYS B N 1
ATOM 2435 C CA . LYS B 1 131 ? -5.559 10.836 18.266 1 77.81 131 LYS B CA 1
ATOM 2436 C C . LYS B 1 131 ? -6.957 11.203 17.781 1 77.81 131 LYS B C 1
ATOM 2438 O O . LYS B 1 131 ? -7.539 10.508 16.953 1 77.81 131 LYS B O 1
ATOM 2443 N N . LYS B 1 132 ? -7.348 12.477 18.062 1 88.69 132 LYS B N 1
ATOM 2444 C CA . LYS B 1 132 ? -8.734 12.812 17.766 1 88.69 132 LYS B CA 1
ATOM 2445 C C . LYS B 1 132 ? -8.961 12.961 16.266 1 88.69 132 LYS B C 1
ATOM 2447 O O . LYS B 1 132 ? -9.945 12.453 15.719 1 88.69 132 LYS B O 1
ATOM 2452 N N . LEU B 1 133 ? -8.023 13.625 15.578 1 92.81 133 LEU B N 1
ATOM 2453 C CA . LEU B 1 133 ? -8.156 13.836 14.141 1 92.81 133 LEU B CA 1
ATOM 2454 C C . LEU B 1 133 ? -8.156 12.516 13.391 1 92.81 133 LEU B C 1
ATOM 2456 O O . LEU B 1 133 ? -8.984 12.289 12.5 1 92.81 133 LEU B O 1
ATOM 2460 N N . LYS B 1 134 ? -7.262 11.641 13.781 1 93.94 134 LYS B N 1
ATOM 2461 C CA . LYS B 1 134 ? -7.152 10.344 13.125 1 93.94 134 LYS B CA 1
ATOM 2462 C C . LYS B 1 134 ? -8.422 9.516 13.32 1 93.94 134 LYS B C 1
ATOM 2464 O O . LYS B 1 134 ? -8.984 9 12.352 1 93.94 134 LYS B O 1
ATOM 2469 N N . GLU B 1 135 ? -8.867 9.484 14.516 1 94.56 135 GLU B N 1
ATOM 2470 C CA . GLU B 1 135 ? -10.039 8.688 14.852 1 94.56 135 GLU B CA 1
ATOM 2471 C C . GLU B 1 135 ? -11.281 9.203 14.133 1 94.56 135 GLU B C 1
ATOM 2473 O O . GLU B 1 135 ? -12.031 8.43 13.531 1 94.56 135 GLU B O 1
ATOM 2478 N N . THR B 1 136 ? -11.469 10.453 14.234 1 95.44 136 THR B N 1
ATOM 2479 C CA . THR B 1 136 ? -12.625 11.062 13.586 1 95.44 136 THR B CA 1
ATOM 2480 C C . THR B 1 136 ? -12.57 10.859 12.078 1 95.44 136 THR B C 1
ATOM 2482 O O . THR B 1 136 ? -13.586 10.555 11.445 1 95.44 136 THR B O 1
ATOM 2485 N N . THR B 1 137 ? -11.43 11.031 11.539 1 96.81 137 THR B N 1
ATOM 2486 C CA . THR B 1 137 ? -11.258 10.875 10.094 1 96.81 137 THR B CA 1
ATOM 2487 C C . THR B 1 137 ? -11.508 9.43 9.672 1 96.81 137 THR B C 1
ATOM 2489 O O . THR B 1 137 ? -12.188 9.18 8.68 1 96.81 137 THR B O 1
ATOM 2492 N N . LEU B 1 138 ? -10.984 8.5 10.43 1 96.56 138 LEU B N 1
ATOM 2493 C CA . LEU B 1 138 ? -11.195 7.082 10.148 1 96.56 138 LEU B CA 1
ATOM 2494 C C . LEU B 1 138 ? -12.68 6.73 10.188 1 96.56 138 LEU B C 1
ATOM 2496 O O . LEU B 1 138 ? -13.18 6.023 9.312 1 96.56 138 LEU B O 1
ATOM 2500 N N . ASN B 1 139 ? -13.367 7.246 11.141 1 96.94 139 ASN B N 1
ATOM 2501 C CA . ASN B 1 139 ? -14.805 7.008 11.258 1 96.94 139 ASN B CA 1
ATOM 2502 C C . ASN B 1 139 ? -15.562 7.578 10.062 1 96.94 139 ASN B C 1
ATOM 2504 O O . ASN B 1 139 ? -16.484 6.945 9.555 1 96.94 139 ASN B O 1
ATOM 2508 N N . PHE B 1 140 ? -15.203 8.719 9.68 1 98.12 140 PHE B N 1
ATOM 2509 C CA . PHE B 1 140 ? -15.812 9.32 8.508 1 98.12 140 PHE B CA 1
ATOM 2510 C C . PHE B 1 140 ? -15.609 8.445 7.277 1 98.12 140 PHE B C 1
ATOM 2512 O O . PHE B 1 140 ? -16.547 8.211 6.512 1 98.12 140 PHE B O 1
ATOM 2519 N N . ILE B 1 141 ? -14.383 7.938 7.082 1 98.06 141 ILE B N 1
ATOM 2520 C CA . ILE B 1 141 ? -14.023 7.102 5.941 1 98.06 141 ILE B CA 1
ATOM 2521 C C . ILE B 1 141 ? -14.859 5.828 5.949 1 98.06 141 ILE B C 1
ATOM 2523 O O . ILE B 1 141 ? -15.43 5.445 4.926 1 98.06 141 ILE B O 1
ATOM 2527 N N . VAL B 1 142 ? -14.953 5.258 7.078 1 97.69 142 VAL B N 1
ATOM 2528 C CA . VAL B 1 142 ? -15.703 4.012 7.227 1 97.69 142 VAL B CA 1
ATOM 2529 C C . VAL B 1 142 ? -17.156 4.242 6.852 1 97.69 142 VAL B C 1
ATOM 2531 O O . VAL B 1 142 ? -17.766 3.422 6.16 1 97.69 142 VAL B O 1
ATOM 2534 N N . ARG B 1 143 ? -17.703 5.379 7.246 1 97.06 143 ARG B N 1
ATOM 2535 C CA . ARG B 1 143 ? -19.109 5.699 6.98 1 97.06 143 ARG B CA 1
ATOM 2536 C C . ARG B 1 143 ? -19.328 5.98 5.496 1 97.06 143 ARG B C 1
ATOM 2538 O 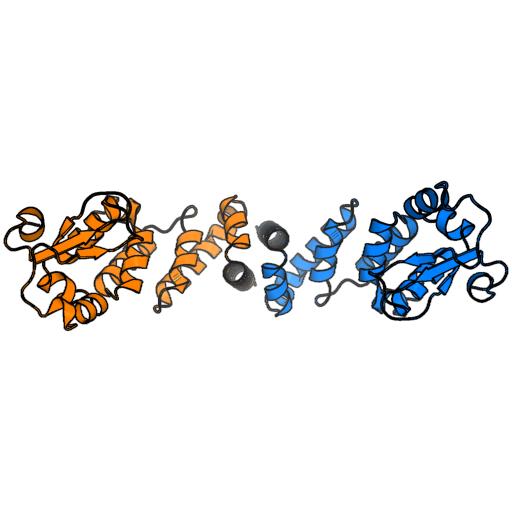O . ARG B 1 143 ? -20.453 5.859 5 1 97.06 143 ARG B O 1
ATOM 2545 N N . ASN B 1 144 ? -18.344 6.371 4.859 1 97.19 144 ASN B N 1
ATOM 2546 C CA . ASN B 1 144 ? -18.438 6.711 3.445 1 97.19 144 ASN B CA 1
ATOM 2547 C C . ASN B 1 144 ? -17.578 5.793 2.586 1 97.19 144 ASN B C 1
ATOM 2549 O O . ASN B 1 144 ? -17.016 6.223 1.571 1 97.19 144 ASN B O 1
ATOM 2553 N N . MET B 1 145 ? -17.438 4.559 2.984 1 97.25 145 MET B N 1
ATOM 2554 C CA . MET B 1 145 ? -16.453 3.623 2.445 1 97.25 145 MET B CA 1
ATOM 2555 C C . MET B 1 145 ? -16.719 3.338 0.973 1 97.25 145 MET B C 1
ATOM 2557 O O . MET B 1 145 ? -15.789 3.305 0.162 1 97.25 145 MET B O 1
ATOM 2561 N N . LYS B 1 146 ? -17.969 3.152 0.6 1 96.62 146 LYS B N 1
ATOM 2562 C CA . LYS B 1 146 ? -18.312 2.803 -0.774 1 96.62 146 LYS B CA 1
ATOM 2563 C C . LYS B 1 146 ? -17.766 3.84 -1.758 1 96.62 146 LYS B C 1
ATOM 2565 O O . LYS B 1 146 ? -17.094 3.49 -2.725 1 96.62 146 LYS B O 1
ATOM 2570 N N . SER B 1 147 ? -18.047 5.078 -1.468 1 96.69 147 SER B N 1
ATOM 2571 C CA . SER B 1 147 ? -17.609 6.168 -2.332 1 96.69 147 SER B CA 1
ATOM 2572 C C . SER B 1 147 ? -16.078 6.309 -2.316 1 96.69 147 SER B C 1
ATOM 2574 O O . SER B 1 147 ? -15.461 6.488 -3.363 1 96.69 147 SER B O 1
ATOM 2576 N N . ILE B 1 148 ? -15.469 6.16 -1.231 1 97.62 148 ILE B N 1
ATOM 2577 C CA . ILE B 1 148 ? -14.047 6.438 -1.049 1 97.62 148 ILE B CA 1
ATOM 2578 C C . ILE B 1 148 ? -13.219 5.344 -1.721 1 97.62 148 ILE B C 1
ATOM 2580 O O . ILE B 1 148 ? -12.297 5.637 -2.48 1 97.62 148 ILE B O 1
ATOM 2584 N N . VAL B 1 149 ? -13.602 4.09 -1.542 1 96.81 149 VAL B N 1
ATOM 2585 C CA . VAL B 1 149 ? -12.812 2.975 -2.051 1 96.81 149 VAL B CA 1
ATOM 2586 C C . VAL B 1 149 ? -12.945 2.896 -3.568 1 96.81 149 VAL B C 1
ATOM 2588 O O . VAL B 1 149 ? -12.055 2.375 -4.25 1 96.81 149 VAL B O 1
ATOM 2591 N N . SER B 1 150 ? -13.977 3.41 -4.121 1 96.19 150 SER B N 1
ATOM 2592 C CA . SER B 1 150 ? -14.227 3.363 -5.559 1 96.19 150 SER B CA 1
ATOM 2593 C C . SER B 1 150 ? -13.453 4.457 -6.289 1 96.19 150 SER B C 1
ATOM 2595 O O . SER B 1 150 ? -13.336 4.43 -7.516 1 96.19 150 SER B O 1
ATOM 2597 N N . SER B 1 151 ? -12.914 5.312 -5.598 1 96 151 SER B N 1
ATOM 2598 C CA . SER B 1 151 ? -12.25 6.473 -6.191 1 96 151 SER B CA 1
ATOM 2599 C C . SER B 1 151 ? -10.836 6.133 -6.648 1 96 151 SER B C 1
ATOM 2601 O O . SER B 1 151 ? -10.227 5.188 -6.141 1 96 151 SER B O 1
ATOM 2603 N N . GLN B 1 152 ? -10.328 6.902 -7.602 1 95.94 152 GLN B N 1
ATOM 2604 C CA . GLN B 1 152 ? -8.93 6.816 -8.016 1 95.94 152 GLN B CA 1
ATOM 2605 C C . GLN B 1 152 ? -7.992 7.234 -6.891 1 95.94 152 GLN B C 1
ATOM 2607 O O . GLN B 1 152 ? -6.898 6.688 -6.754 1 95.94 152 GLN B O 1
ATOM 2612 N N . LYS B 1 153 ? -8.445 8.109 -6.102 1 96.25 153 LYS B N 1
ATOM 2613 C CA . LYS B 1 153 ? -7.652 8.602 -4.977 1 96.25 153 LYS B CA 1
ATOM 2614 C C . LYS B 1 153 ? -7.32 7.477 -4.004 1 96.25 153 LYS B C 1
ATOM 2616 O O . LYS B 1 153 ? -6.234 7.457 -3.418 1 96.25 153 LYS B O 1
ATOM 2621 N N . TYR B 1 154 ? -8.211 6.582 -3.898 1 97.56 154 TYR B N 1
ATOM 2622 C CA . TYR B 1 154 ? -7.965 5.469 -2.992 1 97.56 154 TYR B CA 1
ATOM 2623 C C . TYR B 1 154 ? -6.848 4.574 -3.516 1 97.56 154 TYR B C 1
ATOM 2625 O O . TYR B 1 154 ? -6.055 4.039 -2.736 1 97.56 154 TYR B O 1
ATOM 2633 N N . GLU B 1 155 ? -6.742 4.449 -4.762 1 97.19 155 GLU B N 1
ATOM 2634 C CA . GLU B 1 155 ? -5.66 3.674 -5.359 1 97.19 155 GLU B CA 1
ATOM 2635 C C . GLU B 1 155 ? -4.301 4.301 -5.062 1 97.19 155 GLU B C 1
ATOM 2637 O O . GLU B 1 155 ? -3.363 3.605 -4.668 1 97.19 155 GLU B O 1
ATOM 2642 N N . GLU B 1 156 ? -4.242 5.543 -5.27 1 96.88 156 GLU B N 1
ATOM 2643 C CA . GLU B 1 156 ? -3.006 6.27 -4.992 1 96.88 156 GLU B CA 1
ATOM 2644 C C . GLU B 1 156 ? -2.658 6.219 -3.506 1 96.88 156 GLU B C 1
ATOM 2646 O O . GLU B 1 156 ? -1.495 6.039 -3.141 1 96.88 156 GLU B O 1
ATOM 2651 N N . PHE B 1 157 ? -3.668 6.375 -2.76 1 97.19 157 PHE B N 1
ATOM 2652 C CA . PHE B 1 157 ? -3.523 6.336 -1.309 1 97.19 157 PHE B CA 1
ATOM 2653 C C . PHE B 1 157 ? -2.955 4.996 -0.857 1 97.19 157 PHE B C 1
ATOM 2655 O O . PHE B 1 157 ? -2.023 4.949 -0.052 1 97.19 157 PHE B O 1
ATOM 2662 N N . ALA B 1 158 ? -3.479 3.947 -1.351 1 96.69 158 ALA B N 1
ATOM 2663 C CA . ALA B 1 158 ? -3.047 2.6 -0.993 1 96.69 158 ALA B CA 1
ATOM 2664 C C . ALA B 1 158 ? -1.59 2.369 -1.379 1 96.69 158 ALA B C 1
ATOM 2666 O O . ALA B 1 158 ? -0.849 1.696 -0.658 1 96.69 158 ALA B O 1
ATOM 2667 N N . SER B 1 159 ? -1.202 2.918 -2.42 1 96.62 159 SER B N 1
ATOM 2668 C CA . SER B 1 159 ? 0.167 2.775 -2.904 1 96.62 159 SER B CA 1
ATOM 2669 C C . SER B 1 159 ? 1.143 3.566 -2.039 1 96.62 159 SER B C 1
ATOM 2671 O O . SER B 1 159 ? 2.236 3.09 -1.732 1 96.62 159 SER B O 1
ATOM 2673 N N . SER B 1 160 ? 0.694 4.668 -1.585 1 95.81 160 SER B N 1
ATOM 2674 C CA . SER B 1 160 ? 1.591 5.574 -0.877 1 95.81 160 SER B CA 1
ATOM 2675 C C . SER B 1 160 ? 1.579 5.305 0.624 1 95.81 160 SER B C 1
ATOM 2677 O O . SER B 1 160 ? 2.568 5.562 1.313 1 95.81 160 SER B O 1
ATOM 2679 N N . ASN B 1 161 ? 0.462 4.82 1.087 1 95.56 161 ASN B N 1
ATOM 2680 C CA . ASN B 1 161 ? 0.274 4.641 2.523 1 95.56 161 ASN B CA 1
ATOM 2681 C C . ASN B 1 161 ? -0.311 3.268 2.842 1 95.56 161 ASN B C 1
ATOM 2683 O O . ASN B 1 161 ? -1.389 3.17 3.432 1 95.56 161 ASN B O 1
ATOM 2687 N N . PRO B 1 162 ? 0.483 2.25 2.557 1 95.94 162 PRO B N 1
ATOM 2688 C CA . PRO B 1 162 ? -0.068 0.911 2.77 1 95.94 162 PRO B CA 1
ATOM 2689 C C . PRO B 1 162 ? -0.475 0.664 4.223 1 95.94 162 PRO B C 1
ATOM 2691 O O . PRO B 1 162 ? -1.468 -0.022 4.48 1 95.94 162 PRO B O 1
ATOM 2694 N N . HIS B 1 163 ? 0.212 1.152 5.195 1 95.44 163 HIS B N 1
ATOM 2695 C CA . HIS B 1 163 ? -0.115 0.935 6.598 1 95.44 163 HIS B CA 1
ATOM 2696 C C . HIS B 1 163 ? -1.446 1.583 6.961 1 95.44 163 HIS B C 1
ATOM 2698 O O . HIS B 1 163 ? -2.238 1.006 7.711 1 95.44 163 HIS B O 1
ATOM 2704 N N . LEU B 1 164 ? -1.702 2.762 6.438 1 95.75 164 LEU B N 1
ATOM 2705 C CA . LEU B 1 164 ? -2.971 3.434 6.695 1 95.75 164 LEU B CA 1
ATOM 2706 C C . LEU B 1 164 ? -4.121 2.715 5.996 1 95.75 164 LEU B C 1
ATOM 2708 O O . LEU B 1 164 ? -5.238 2.67 6.512 1 95.75 164 LEU B O 1
ATOM 2712 N N . CYS B 1 165 ? -3.787 2.211 4.82 1 96.75 165 CYS B N 1
ATOM 2713 C CA . CYS B 1 165 ? -4.801 1.438 4.109 1 96.75 165 CYS B CA 1
ATOM 2714 C C . CYS B 1 165 ? -5.227 0.223 4.926 1 96.75 165 CYS B C 1
ATOM 2716 O O . CYS B 1 165 ? -6.41 -0.125 4.953 1 96.75 165 CYS B O 1
ATOM 2718 N N . VAL B 1 166 ? -4.281 -0.425 5.562 1 97.5 166 VAL B N 1
ATOM 2719 C CA . VAL B 1 166 ? -4.566 -1.555 6.441 1 97.5 166 VAL B CA 1
ATOM 2720 C C . VAL B 1 166 ? -5.48 -1.106 7.578 1 97.5 166 VAL B C 1
ATOM 2722 O O . VAL B 1 166 ? -6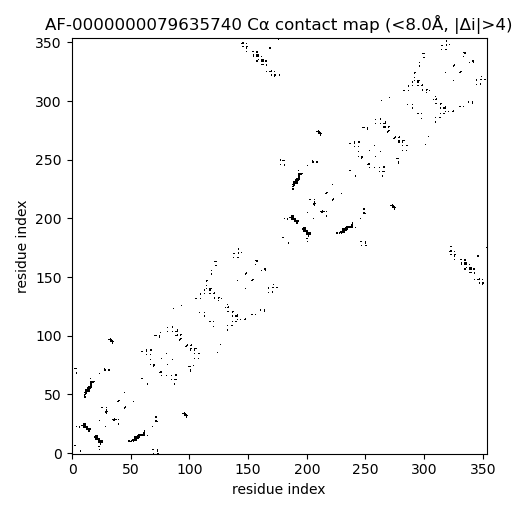.457 -1.784 7.902 1 97.5 166 VAL B O 1
ATOM 2725 N N . GLU B 1 167 ? -5.172 0.033 8.125 1 96.44 167 GLU B N 1
ATOM 2726 C CA . GLU B 1 167 ? -5.984 0.562 9.219 1 96.44 167 GLU B CA 1
ATOM 2727 C C . GLU B 1 167 ? -7.418 0.819 8.758 1 96.44 167 GLU B C 1
ATOM 2729 O O . GLU B 1 167 ? -8.367 0.531 9.4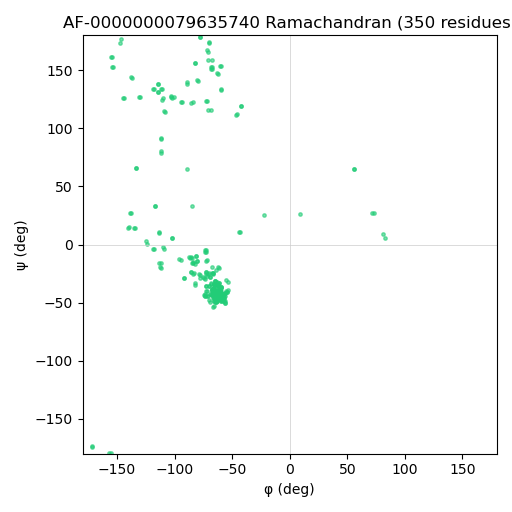92 1 96.44 167 GLU B O 1
ATOM 2734 N N . VAL B 1 168 ? -7.562 1.332 7.605 1 97.69 168 VAL B N 1
ATOM 2735 C CA . VAL B 1 168 ? -8.883 1.6 7.039 1 97.69 168 VAL B CA 1
ATOM 2736 C C . VAL B 1 168 ? -9.641 0.289 6.859 1 97.69 168 VAL B C 1
ATOM 2738 O O . VAL B 1 168 ? -10.812 0.184 7.238 1 97.69 168 VAL B O 1
ATOM 2741 N N . SER B 1 169 ? -8.984 -0.715 6.254 1 97.38 169 SER B N 1
ATOM 2742 C CA . SER B 1 169 ? -9.609 -2.018 6.047 1 97.38 169 SER B CA 1
ATOM 2743 C C . SER B 1 169 ? -10.055 -2.631 7.371 1 97.38 169 SER B C 1
ATOM 2745 O O . SER B 1 169 ? -11.18 -3.135 7.48 1 97.38 169 SER B O 1
ATOM 2747 N N . ARG B 1 170 ? -9.211 -2.555 8.352 1 97.44 170 ARG B N 1
ATOM 2748 C CA . ARG B 1 170 ? -9.516 -3.127 9.656 1 97.44 170 ARG B CA 1
ATOM 2749 C C . ARG B 1 170 ? -10.688 -2.404 10.305 1 97.44 170 ARG B C 1
ATOM 2751 O O . ARG B 1 170 ? -11.578 -3.039 10.883 1 97.44 170 ARG B O 1
ATOM 2758 N N . ALA B 1 171 ? -10.648 -1.113 10.258 1 97.31 171 ALA B N 1
ATOM 2759 C CA . ALA B 1 171 ? -11.734 -0.33 10.836 1 97.31 171 ALA B CA 1
ATOM 2760 C C . ALA B 1 171 ? -13.062 -0.659 10.148 1 97.31 171 ALA B C 1
ATOM 2762 O O . ALA B 1 171 ? -14.094 -0.79 10.812 1 97.31 171 ALA B O 1
ATOM 2763 N N . PHE B 1 172 ? -13.039 -0.797 8.836 1 97.69 172 PHE B N 1
ATOM 2764 C CA . PHE B 1 172 ? -14.25 -1.106 8.094 1 97.69 172 PHE B CA 1
ATOM 2765 C C . PHE B 1 172 ? -14.766 -2.498 8.445 1 97.69 172 PHE B C 1
ATOM 2767 O O . PHE B 1 172 ? -15.961 -2.691 8.641 1 97.69 172 PHE B O 1
ATOM 2774 N N . VAL B 1 173 ? -13.844 -3.459 8.469 1 97.12 173 VAL B N 1
ATOM 2775 C CA . VAL B 1 173 ? -14.219 -4.828 8.812 1 97.12 173 VAL B CA 1
ATOM 2776 C C . VAL B 1 173 ? -14.836 -4.859 10.211 1 97.12 173 VAL B C 1
ATOM 2778 O O . VAL B 1 173 ? -15.859 -5.508 10.422 1 97.12 173 VAL B O 1
ATOM 2781 N N . GLU B 1 174 ? -14.211 -4.148 11.141 1 95.81 174 GLU B N 1
ATOM 2782 C CA . GLU B 1 174 ? -14.734 -4.086 12.5 1 95.81 174 GLU B CA 1
ATOM 2783 C C . GLU B 1 174 ? -16.141 -3.496 12.523 1 95.81 174 GLU B C 1
ATOM 2785 O O . GLU B 1 174 ? -16.984 -3.941 13.297 1 95.81 174 GLU B O 1
ATOM 2790 N N . ALA B 1 175 ? -16.375 -2.57 11.711 1 95 175 ALA B N 1
ATOM 2791 C CA . ALA B 1 175 ? -17.656 -1.891 11.664 1 95 175 ALA B CA 1
ATOM 2792 C C . ALA B 1 175 ? -18.734 -2.793 11.07 1 95 175 ALA B C 1
ATOM 2794 O O . ALA B 1 175 ? -19.922 -2.58 11.289 1 95 175 ALA B O 1
ATOM 2795 N N . LYS B 1 176 ? -18.391 -3.73 10.227 1 92.56 176 LYS B N 1
ATOM 2796 C CA . LYS B 1 176 ? -19.344 -4.586 9.539 1 92.56 176 LYS B CA 1
ATOM 2797 C C . LYS B 1 176 ? -19.562 -5.898 10.289 1 92.56 176 LYS B C 1
ATOM 2799 O O . LYS B 1 176 ? -20.438 -6.684 9.945 1 92.56 176 LYS B O 1
ATOM 2804 N N . PHE B 1 177 ? -18.797 -6.227 11.188 1 84.12 177 PHE B N 1
ATOM 2805 C CA . PHE B 1 177 ? -18.969 -7.402 12.031 1 84.12 177 PHE B CA 1
ATOM 2806 C C . PHE B 1 177 ? -19.219 -6.996 13.484 1 84.12 177 PHE B C 1
ATOM 2808 O O . PHE B 1 177 ? -20.031 -7.625 14.172 1 84.12 177 PHE B O 1
#

InterPro domains:
  IPR000210 BTB/POZ domain [PF00651] (5-112)
  IPR000210 BTB/POZ domain [PS50097] (10-81)
  IPR000210 BTB/POZ domain [SM00225] (10-113)
  IPR011333 SKP1/BTB/POZ domain superfamily [G3DSA:3.30.710.10] (2-112)
  IPR011333 SKP1/BTB/POZ domain superfamily [SSF54695] (4-111)
  IPR044784 BTB/POZ domain containing protein At1g01640-like [PTHR47274] (2-175)

Secondary structure (DSSP, 8-state):
-HHHHS-TT--EEEE-SSS--EEE-HHHHHHH-HHHHHHHHSHHHHS---TT-EEE-TTS-HHHHHHHHHHHHHS---HHHHHHHHHHHHHHHHHTT-HHHHHHHHHHHHHT--TTTHHHHHHHHTT-S-HHHHHHHHHHHHHTHHHHHHSHHHHHHHHH-HHHHHHHHHHHHHHH-/-HHHHT-TT--EEEE-SSS--EEE-HHHHHHH-HHHHHHHHSHHHHS---TT-EEE-TTS-HHHHHHHHHHHHHS---HHHHHHHHHHHHHHHHHTT-HHHHHHHHHHHHHT--TTTHHHHHHHHTT-S-HHHHHHHHHHHHHTHHHHHTSHHHHHHHHH-HHHHHHHHHHHHHHH-

pLDDT: mean 90.11, std 12.43, range [38.75, 98.19]

Solvent-accessible surface area (backbone atoms only — not comparable to full-atom values): 19494 Å² total; per-residue (Å²): 101,59,70,72,73,42,71,69,83,49,58,32,32,36,29,31,57,72,51,69,67,42,76,38,44,58,67,57,45,32,72,58,12,60,46,43,29,53,60,49,63,32,72,86,48,63,44,79,74,45,107,66,45,63,50,79,41,68,90,29,41,50,70,48,47,50,51,51,50,44,26,74,71,58,75,50,75,58,68,68,55,43,71,76,34,38,68,63,50,39,52,46,17,62,74,36,45,19,65,69,57,36,52,52,39,50,52,50,50,66,74,61,63,41,82,88,45,35,66,60,50,43,63,54,25,71,78,41,86,60,60,60,60,34,53,54,37,50,52,51,45,50,77,43,37,68,67,38,59,71,34,70,65,38,53,54,43,22,62,75,34,24,71,60,43,48,50,50,54,41,54,38,48,59,73,74,104,101,59,70,71,72,52,65,67,81,48,58,32,32,37,28,31,57,69,50,72,67,43,76,39,44,58,67,56,46,32,72,58,13,60,46,43,29,53,60,49,63,33,71,87,48,63,44,79,75,43,105,65,44,66,48,78,42,67,89,31,41,51,68,49,46,51,52,52,49,44,26,72,71,59,76,50,74,57,67,70,54,44,70,75,33,38,68,62,49,38,52,48,17,62,75,35,46,19,65,70,58,35,52,52,38,50,52,50,51,67,75,61,63,43,80,89,46,36,66,60,50,44,64,53,25,72,78,40,86,61,60,60,60,35,52,53,37,51,52,51,45,50,76,41,36,68,66,36,58,71,34,71,64,39,54,55,44,24,62,75,34,24,70,59,42,48,51,50,53,42,52,37,48,59,72,74,103

Organism: Gossypium tomentosum (NCBI:txid34277)

Nearest PDB structures (foldseek):
  4j8z-assembly1_A  TM=8.493E-01  e=2.338E-11  Homo sapiens
  8dwv-assembly1_E  TM=8.673E-01  e=1.350E-10  Homo sapiens
  8dws-assembly1_A  TM=8.638E-01  e=1.278E-10  Homo sapiens
  8dwu-assembly1_J  TM=8.703E-01  e=7.794E-10  Homo sapiens
  8dws-assembly1_D  TM=8.521E-01  e=3.400E-04  Homo sapiens